Protein AF-A0A849WJR4-F1 (afdb_monomer)

Secondary structure (DSSP, 8-state):
-----------HHHHHHHHHHHHSTTS--HHHHHHHHHHHTT--HHHHHHHHT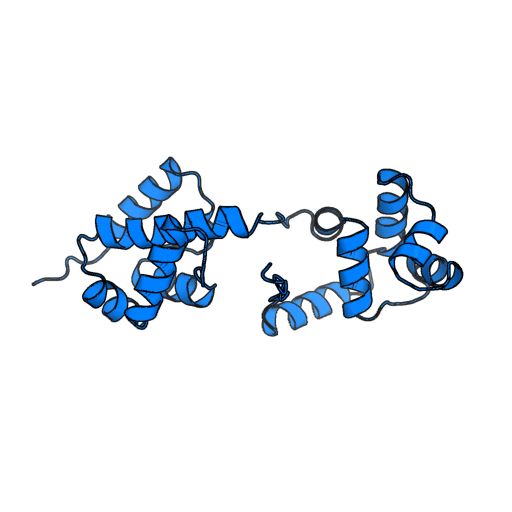S-HHHHHHHHTT-SPPPHHHHHHHHHHHT-HHHH-TT-----HHHHHHHHHHHHHHHHHHTT--HHHHHHHHT--HHHHHHHHHHHHHS-S----HHHHHHHHHHH---TTGGGS-HHHHHHHHHHHHTTS-----

Mean predicted aligned error: 15.18 Å

Nearest PDB structures (foldseek):
  3f52-assembly1_A  TM=8.757E-01  e=6.292E-02  Corynebacterium glutamicum
  2b5a-assembly1_A  TM=8.655E-01  e=5.984E-02  [Bacillus] caldolyticus
  3f51-assembly1_A  TM=8.891E-01  e=1.335E-01  Corynebacterium glutamicum
  1y7y-assembly1_B  TM=9.019E-01  e=2.561E-01  Aeromonas hydrophila
  3g5g-assembly5_J  TM=6.941E-01  e=7.689E-02  Enterobacter sp. RFL1396

Solvent-accessible surface area (backbone atoms only — not comparable to full-atom values): 11033 Å² total; per-residue (Å²): 136,85,81,80,77,84,74,84,81,66,58,70,75,55,48,58,51,53,52,52,61,65,61,57,84,78,80,79,64,57,12,58,53,50,52,52,37,28,59,76,68,74,44,52,59,55,58,53,11,63,78,68,76,52,53,45,68,58,43,52,31,37,42,67,63,74,44,88,67,57,68,71,58,44,53,50,50,35,62,76,54,67,39,59,46,78,78,31,78,86,50,75,85,69,62,59,68,66,52,36,28,53,36,15,45,47,56,46,46,54,37,55,76,67,72,46,54,66,61,62,48,18,60,70,47,75,46,58,49,68,59,54,50,40,15,41,47,11,32,74,70,76,52,82,58,52,70,52,72,67,59,34,50,33,43,22,76,66,53,70,48,50,70,72,49,65,71,48,56,73,68,57,33,52,55,50,49,53,59,35,58,75,68,51,78,80,79,82,126

Foldseek 3Di:
DDPPPPPPDDPPVNVVVVVVVPVPPPPDLQLCLLVVLCVVVVHDLVNVCVVLVHDSVVSVCSNRVVDDDDPVSVVSSCVVSVRPCVVPVPDDPPPVLVLQLLLLVLLVVLCVVVVHDLVVSCVLLVHDSVVNVQQNVCNVPVDGDTDDVSSQVSCCVRQVQHPVLSVDDPVSNVVVSVVSVVPDPPPDD

Structure (mmCIF, N/CA/C/O backbone):
data_AF-A0A849WJR4-F1
#
_entry.id   AF-A0A849WJR4-F1
#
loop_
_atom_site.group_PDB
_atom_site.id
_atom_site.type_symbol
_atom_site.label_atom_id
_atom_site.label_alt_id
_atom_site.label_comp_id
_atom_site.label_asym_id
_atom_site.label_entity_id
_atom_site.label_seq_id
_atom_site.pdbx_PDB_ins_code
_atom_site.Cartn_x
_atom_site.Cartn_y
_atom_site.Cartn_z
_atom_site.occupancy
_atom_site.B_iso_or_equiv
_atom_site.auth_seq_id
_atom_site.auth_comp_id
_atom_site.auth_asym_id
_atom_site.auth_atom_id
_atom_site.pdbx_PDB_model_num
ATOM 1 N N . MET A 1 1 ? 17.892 16.608 1.853 1.00 28.81 1 MET A N 1
ATOM 2 C CA . MET A 1 1 ? 17.356 15.784 0.745 1.00 28.81 1 MET A CA 1
ATOM 3 C C . MET A 1 1 ? 17.338 14.330 1.189 1.00 28.81 1 MET A C 1
ATOM 5 O O . MET A 1 1 ? 18.381 13.685 1.186 1.00 28.81 1 MET A O 1
ATOM 9 N N . ALA A 1 2 ? 16.192 13.843 1.664 1.00 27.17 2 ALA A N 1
ATOM 10 C CA . ALA A 1 2 ? 16.049 12.461 2.109 1.00 27.17 2 ALA A CA 1
ATOM 11 C C . ALA A 1 2 ? 15.992 11.530 0.885 1.00 27.17 2 ALA A C 1
ATOM 13 O O . ALA A 1 2 ? 15.116 11.661 0.034 1.00 27.17 2 ALA A O 1
ATOM 14 N N . LYS A 1 3 ? 16.960 10.612 0.777 1.00 27.22 3 LYS A N 1
ATOM 15 C CA . LYS A 1 3 ? 16.938 9.506 -0.187 1.00 27.22 3 LYS A CA 1
ATOM 16 C C . LYS A 1 3 ? 15.821 8.545 0.220 1.00 27.22 3 LYS A C 1
ATOM 18 O O . LYS A 1 3 ? 15.998 7.771 1.157 1.00 27.22 3 LYS A O 1
ATOM 23 N N . LEU A 1 4 ? 14.695 8.586 -0.485 1.00 26.12 4 LEU A N 1
ATOM 24 C CA . LEU A 1 4 ? 13.680 7.538 -0.422 1.00 26.12 4 LEU A CA 1
ATOM 25 C C . LEU A 1 4 ? 14.292 6.247 -0.982 1.00 26.12 4 LEU A C 1
ATOM 27 O O . LEU A 1 4 ? 14.495 6.107 -2.186 1.00 26.12 4 LEU A O 1
ATOM 31 N N . LYS A 1 5 ? 14.653 5.323 -0.086 1.00 27.77 5 LYS A N 1
ATOM 32 C CA . LYS A 1 5 ? 14.888 3.922 -0.434 1.00 27.77 5 LYS A CA 1
ATOM 33 C C . LYS A 1 5 ? 13.524 3.312 -0.733 1.00 27.77 5 LYS A C 1
ATOM 35 O O . LYS A 1 5 ? 12.747 3.056 0.179 1.00 27.77 5 LYS A O 1
ATOM 40 N N . THR A 1 6 ? 13.226 3.115 -2.007 1.00 31.25 6 THR A N 1
ATOM 41 C CA . THR A 1 6 ? 12.057 2.354 -2.446 1.00 31.25 6 THR A CA 1
ATOM 42 C C . THR A 1 6 ? 12.318 0.878 -2.149 1.00 31.25 6 THR A C 1
ATOM 44 O O . THR A 1 6 ? 12.900 0.156 -2.957 1.00 31.25 6 THR A O 1
ATOM 47 N N . GLU A 1 7 ? 11.973 0.435 -0.942 1.00 31.25 7 GLU A N 1
ATOM 48 C CA . GLU A 1 7 ? 11.984 -0.981 -0.588 1.00 31.25 7 GLU A CA 1
ATOM 49 C C . GLU A 1 7 ? 10.756 -1.644 -1.221 1.00 31.25 7 GLU A C 1
ATOM 51 O O . GLU A 1 7 ? 9.615 -1.439 -0.814 1.00 31.25 7 GLU A O 1
ATOM 56 N N . PHE A 1 8 ? 11.008 -2.405 -2.288 1.00 35.47 8 PHE A N 1
ATOM 57 C CA . PHE A 1 8 ? 10.049 -3.301 -2.924 1.00 35.47 8 PHE A CA 1
ATOM 58 C C . PHE A 1 8 ? 9.604 -4.371 -1.914 1.00 35.47 8 PHE A C 1
ATOM 60 O O . PHE A 1 8 ? 10.241 -5.415 -1.785 1.00 35.47 8 PHE A O 1
ATOM 67 N N . PHE A 1 9 ? 8.503 -4.135 -1.203 1.00 34.09 9 PHE A N 1
ATOM 68 C CA . PHE A 1 9 ? 7.870 -5.156 -0.370 1.00 34.09 9 PHE A CA 1
ATOM 69 C C . PHE A 1 9 ? 6.942 -6.028 -1.220 1.00 34.09 9 PHE A C 1
ATOM 71 O O . PHE A 1 9 ? 5.752 -5.760 -1.372 1.00 34.09 9 PHE A O 1
ATOM 78 N N . ILE A 1 10 ? 7.494 -7.114 -1.757 1.00 35.69 10 ILE A N 1
ATOM 79 C CA . ILE A 1 10 ? 6.707 -8.308 -2.064 1.00 35.69 10 ILE A CA 1
ATOM 80 C C . ILE A 1 10 ? 6.830 -9.195 -0.823 1.00 35.69 10 ILE A C 1
ATOM 82 O O . ILE A 1 10 ? 7.934 -9.606 -0.480 1.00 35.69 10 ILE A O 1
ATOM 86 N N . SER A 1 11 ? 5.727 -9.474 -0.121 1.00 35.09 11 SER A N 1
ATOM 87 C CA . SER A 1 11 ? 5.736 -10.447 0.983 1.00 35.09 11 SER A CA 1
ATOM 88 C C . SER A 1 11 ? 6.345 -11.765 0.487 1.00 35.09 11 SER A C 1
ATOM 90 O O . SER A 1 11 ? 5.912 -12.244 -0.564 1.00 35.09 11 SER A O 1
ATOM 92 N N . GLU A 1 12 ? 7.284 -12.372 1.218 1.00 34.44 12 GLU A N 1
ATOM 93 C CA . GLU A 1 12 ? 8.007 -13.585 0.784 1.00 34.44 12 GLU A CA 1
ATOM 94 C C . GLU A 1 12 ? 7.062 -14.720 0.334 1.00 34.44 12 GLU A C 1
ATOM 96 O O . GLU A 1 12 ? 7.309 -15.369 -0.680 1.00 34.44 12 GLU A O 1
ATOM 101 N N . LYS A 1 13 ? 5.885 -14.855 0.968 1.00 32.62 13 LYS A N 1
ATOM 102 C CA . LYS A 1 13 ? 4.827 -15.805 0.559 1.00 32.62 13 LYS A CA 1
ATOM 103 C C . LYS A 1 13 ? 4.189 -15.519 -0.813 1.00 32.62 13 LYS A C 1
ATOM 105 O O . LYS A 1 13 ? 3.748 -16.448 -1.485 1.00 32.62 13 LYS A O 1
ATOM 110 N N . LYS A 1 14 ? 4.112 -14.254 -1.250 1.00 39.50 14 LYS A N 1
ATOM 111 C CA . LYS A 1 14 ? 3.649 -13.887 -2.606 1.00 39.50 14 LYS A CA 1
ATOM 112 C C . LYS A 1 14 ? 4.753 -14.068 -3.645 1.00 39.50 14 LYS A C 1
ATOM 114 O O . LYS A 1 14 ? 4.413 -14.459 -4.757 1.00 39.50 14 LYS A O 1
ATOM 119 N N . VAL A 1 15 ? 6.028 -13.853 -3.288 1.00 41.59 15 VAL A N 1
ATOM 120 C CA . VAL A 1 15 ? 7.173 -14.119 -4.183 1.00 41.59 15 VAL A CA 1
ATOM 121 C C . VAL A 1 15 ? 7.191 -15.593 -4.582 1.00 41.59 15 VAL A C 1
ATOM 123 O O . VAL A 1 15 ? 7.174 -15.885 -5.774 1.00 41.59 15 VAL A O 1
ATOM 126 N N . GLU A 1 16 ? 7.086 -16.507 -3.612 1.00 35.66 16 GLU A N 1
ATOM 127 C CA . GLU A 1 16 ? 7.040 -17.957 -3.862 1.00 35.66 16 GLU A CA 1
ATOM 128 C C . GLU A 1 16 ? 5.886 -18.370 -4.787 1.00 35.66 16 GLU A C 1
ATOM 130 O O . GLU A 1 16 ? 6.046 -19.237 -5.649 1.00 35.66 16 GLU A O 1
ATOM 135 N N . ASN A 1 17 ? 4.716 -17.740 -4.642 1.00 40.97 17 ASN A N 1
ATOM 136 C CA . ASN A 1 17 ? 3.566 -18.058 -5.482 1.00 40.97 17 ASN A CA 1
ATOM 137 C C . ASN A 1 17 ? 3.708 -17.456 -6.893 1.00 40.97 17 ASN A C 1
ATOM 139 O O . ASN A 1 17 ? 3.364 -18.107 -7.874 1.00 40.97 17 ASN A O 1
ATOM 143 N N . SER A 1 18 ? 4.281 -16.253 -7.024 1.00 41.62 18 SER A N 1
ATOM 144 C CA . SER A 1 18 ? 4.592 -15.643 -8.326 1.00 41.62 18 SER A CA 1
ATOM 145 C C . SER A 1 18 ? 5.727 -16.350 -9.078 1.00 41.62 18 SER A C 1
ATOM 147 O O . SER A 1 18 ? 5.652 -16.485 -10.299 1.00 41.62 18 SER A O 1
ATOM 149 N N . GLU A 1 19 ? 6.731 -16.879 -8.370 1.00 42.62 19 GLU A N 1
ATOM 150 C CA . GLU A 1 19 ? 7.766 -17.737 -8.953 1.00 42.62 19 GLU A CA 1
ATOM 151 C C . GLU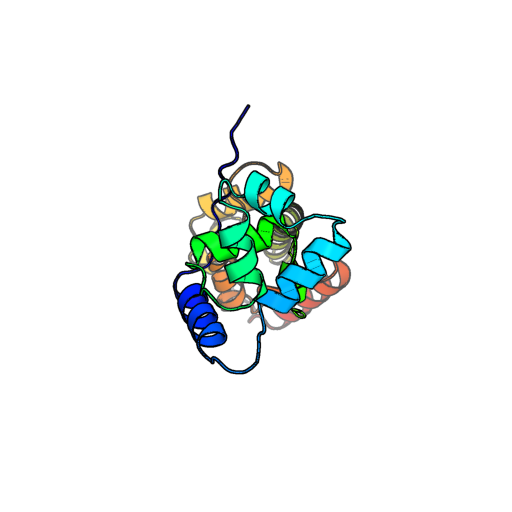 A 1 19 ? 7.170 -19.064 -9.439 1.00 42.62 19 GLU A C 1
ATOM 153 O O . GLU A 1 19 ? 7.486 -19.494 -10.547 1.00 42.62 19 GLU A O 1
ATOM 158 N N . LYS A 1 20 ? 6.240 -19.673 -8.687 1.00 45.62 20 LYS A N 1
ATOM 159 C CA . LYS A 1 20 ? 5.503 -20.873 -9.129 1.00 45.62 20 LYS A CA 1
ATOM 160 C C . LYS A 1 20 ? 4.599 -20.614 -10.338 1.00 45.62 20 LYS A C 1
ATOM 162 O O . LYS A 1 20 ? 4.555 -21.447 -11.240 1.00 45.62 20 LYS A O 1
ATOM 167 N N . ILE A 1 21 ? 3.926 -19.461 -10.399 1.00 44.47 21 ILE A N 1
ATOM 168 C CA . ILE A 1 21 ? 3.095 -19.057 -11.549 1.00 44.47 21 ILE A CA 1
ATOM 169 C C . ILE A 1 21 ? 3.945 -18.927 -12.825 1.00 44.47 21 ILE A C 1
ATOM 171 O O . ILE A 1 21 ? 3.512 -19.356 -13.891 1.00 44.47 21 ILE A O 1
ATOM 175 N N . LEU A 1 22 ? 5.171 -18.404 -12.720 1.00 47.62 22 LEU A N 1
ATOM 176 C CA . LEU A 1 22 ? 6.097 -18.266 -13.852 1.00 47.62 22 LEU A CA 1
ATOM 177 C C . LEU A 1 22 ? 6.883 -19.553 -14.173 1.00 47.62 22 LEU A C 1
ATOM 179 O O . LEU A 1 22 ? 7.412 -19.686 -15.276 1.00 47.62 22 LEU A O 1
ATOM 183 N N . GLN A 1 23 ? 6.958 -20.513 -13.245 1.00 46.25 23 GLN A N 1
ATOM 184 C CA . GLN A 1 23 ? 7.568 -21.831 -13.466 1.00 46.25 23 GLN A CA 1
ATOM 185 C C . GLN A 1 23 ? 6.660 -22.819 -14.214 1.00 46.25 23 GLN A C 1
ATOM 187 O O . GLN A 1 23 ? 7.156 -23.845 -14.688 1.00 46.25 23 GLN A O 1
ATOM 192 N N . ASN A 1 24 ? 5.371 -22.508 -14.405 1.00 44.06 24 ASN A N 1
ATOM 193 C CA . ASN A 1 24 ? 4.545 -23.188 -15.402 1.00 44.06 24 ASN A CA 1
ATOM 194 C C . ASN A 1 24 ? 4.994 -22.736 -16.801 1.00 44.06 24 ASN A C 1
ATOM 196 O O . ASN A 1 24 ? 4.468 -21.797 -17.391 1.00 44.06 24 ASN A O 1
ATOM 200 N N . LYS A 1 25 ? 6.032 -23.417 -17.292 1.00 45.53 25 LYS A N 1
ATOM 201 C CA . LYS A 1 25 ? 6.856 -23.163 -18.487 1.00 45.53 25 LYS A CA 1
ATOM 202 C C . LYS A 1 25 ? 6.137 -22.958 -19.835 1.00 45.53 25 LYS A C 1
ATOM 204 O O . LYS A 1 25 ? 6.837 -22.854 -20.837 1.00 45.53 25 LYS A O 1
ATOM 209 N N . ASN A 1 26 ? 4.808 -22.892 -19.905 1.00 43.34 26 ASN A N 1
ATOM 210 C CA . ASN A 1 26 ? 4.107 -23.088 -21.175 1.00 43.34 26 ASN A CA 1
ATOM 211 C C . ASN A 1 26 ? 3.403 -21.886 -21.817 1.00 43.34 26 ASN A C 1
ATOM 213 O O . ASN A 1 26 ? 3.150 -22.009 -23.005 1.00 43.34 26 ASN A O 1
ATOM 217 N N . ASP A 1 27 ? 3.162 -20.735 -21.171 1.00 46.97 27 ASP A N 1
ATOM 218 C CA . ASP A 1 27 ? 2.315 -19.711 -21.838 1.00 46.97 27 ASP A CA 1
ATOM 219 C C . ASP A 1 27 ? 2.779 -18.246 -21.795 1.00 46.97 27 ASP A C 1
ATOM 221 O O . ASP A 1 27 ? 2.181 -17.400 -22.461 1.00 46.97 27 ASP A O 1
ATOM 225 N N . VAL A 1 28 ? 3.872 -17.901 -21.103 1.00 57.69 28 VAL A N 1
ATOM 226 C CA . VAL A 1 28 ? 4.365 -16.509 -21.093 1.00 57.69 28 VAL A CA 1
ATOM 227 C C . VAL A 1 28 ? 5.685 -16.397 -21.850 1.00 57.69 28 VAL A C 1
ATOM 229 O O . VAL A 1 28 ? 6.766 -16.580 -21.298 1.00 57.69 28 VAL A O 1
ATOM 232 N N . HIS A 1 29 ? 5.597 -16.042 -23.132 1.00 72.69 29 HIS A N 1
ATOM 233 C CA . HIS A 1 29 ? 6.749 -15.630 -23.939 1.00 72.69 29 HIS A CA 1
ATOM 234 C C . HIS A 1 29 ? 7.249 -14.246 -23.496 1.00 72.69 29 HIS A C 1
ATOM 236 O O . HIS A 1 29 ? 6.936 -13.224 -24.120 1.00 72.69 29 HIS A O 1
ATOM 242 N N . LEU A 1 30 ? 8.003 -14.201 -22.396 1.00 78.31 30 LEU A N 1
ATOM 243 C CA . LEU A 1 30 ? 8.556 -12.970 -21.823 1.00 78.31 30 LEU A CA 1
ATOM 244 C C . LEU A 1 30 ? 9.371 -12.179 -22.851 1.00 78.31 30 LEU A C 1
ATOM 246 O O . LEU A 1 30 ? 9.256 -10.956 -22.921 1.00 78.31 30 LEU A O 1
ATOM 250 N N . GLY A 1 31 ? 10.107 -12.869 -23.718 1.00 85.75 31 GLY A N 1
ATOM 251 C CA . GLY A 1 31 ? 10.854 -12.270 -24.811 1.00 85.75 31 GLY A CA 1
ATOM 252 C C . GLY A 1 31 ? 9.974 -11.488 -25.791 1.00 85.75 31 GLY A C 1
ATOM 253 O O . GLY A 1 31 ? 10.316 -10.365 -26.176 1.00 85.75 31 GLY A O 1
ATOM 254 N N . LYS A 1 32 ? 8.777 -12.004 -26.115 1.00 85.94 32 LYS A N 1
ATOM 255 C CA . LYS A 1 32 ? 7.783 -11.283 -26.934 1.00 85.94 32 LYS A CA 1
ATOM 256 C C . LYS A 1 32 ? 7.243 -10.048 -26.211 1.00 85.94 32 LYS A C 1
ATOM 258 O O . LYS A 1 32 ? 7.070 -9.006 -26.847 1.00 85.94 32 LYS A O 1
ATOM 263 N N . VAL A 1 33 ? 7.008 -10.139 -24.900 1.00 86.44 33 VAL A N 1
ATOM 264 C CA . VAL A 1 33 ? 6.571 -8.996 -24.078 1.00 86.44 33 VAL A CA 1
ATOM 265 C C . VAL A 1 33 ? 7.640 -7.903 -24.076 1.00 86.44 33 VAL A C 1
ATOM 267 O O . VAL A 1 33 ? 7.332 -6.745 -24.361 1.00 86.44 33 VAL A O 1
ATOM 270 N N . PHE A 1 34 ? 8.907 -8.264 -23.859 1.00 89.94 34 PHE A N 1
ATOM 271 C CA . PHE A 1 34 ? 10.025 -7.318 -23.889 1.00 89.94 34 PHE A CA 1
ATOM 272 C C . PHE A 1 34 ? 10.179 -6.663 -25.264 1.00 89.94 34 PHE A C 1
ATOM 274 O O . PHE A 1 34 ? 10.309 -5.443 -25.350 1.00 89.94 34 PHE A O 1
ATOM 281 N N . ALA A 1 35 ? 10.096 -7.442 -26.348 1.00 89.50 35 ALA A N 1
ATOM 282 C CA . ALA A 1 35 ? 10.171 -6.912 -27.708 1.00 89.50 35 ALA A CA 1
ATOM 283 C C . ALA A 1 35 ? 9.042 -5.915 -28.009 1.00 89.50 35 ALA A C 1
ATOM 285 O O . ALA A 1 35 ? 9.283 -4.862 -28.603 1.00 89.50 35 ALA A O 1
ATOM 286 N N . LYS A 1 36 ? 7.808 -6.224 -27.587 1.00 88.50 36 LYS A N 1
ATOM 287 C CA . LYS A 1 36 ? 6.660 -5.322 -27.742 1.00 88.50 36 LYS A CA 1
ATOM 288 C C . LYS A 1 36 ? 6.869 -4.030 -26.952 1.00 88.50 36 LYS A C 1
ATOM 290 O O . LYS A 1 36 ? 6.617 -2.951 -27.479 1.00 88.50 36 LYS A O 1
ATOM 295 N N . ALA A 1 37 ? 7.363 -4.133 -25.724 1.00 89.44 37 ALA A N 1
ATOM 296 C CA . ALA A 1 37 ? 7.603 -2.985 -24.862 1.00 89.44 37 ALA A CA 1
ATOM 297 C C . ALA A 1 37 ? 8.698 -2.053 -25.384 1.00 89.44 37 ALA A C 1
ATOM 299 O O . ALA A 1 37 ? 8.517 -0.837 -25.376 1.00 89.44 37 ALA A O 1
ATOM 300 N N . LEU A 1 38 ? 9.788 -2.619 -25.906 1.00 90.12 38 LEU A N 1
ATOM 301 C CA . LEU A 1 38 ? 10.839 -1.860 -26.580 1.00 90.12 38 LEU A CA 1
ATOM 302 C C . LEU A 1 38 ? 10.284 -1.068 -27.763 1.00 90.12 38 LEU A C 1
ATOM 304 O O . LEU A 1 38 ? 10.528 0.129 -27.852 1.00 90.12 38 LEU A O 1
ATOM 308 N N . LYS A 1 39 ? 9.456 -1.696 -28.608 1.00 91.19 39 LYS A N 1
ATOM 309 C CA . LYS A 1 39 ? 8.792 -1.002 -29.723 1.00 91.19 39 LYS A CA 1
ATOM 310 C C . LYS A 1 39 ? 7.884 0.134 -29.251 1.00 91.19 39 LYS A C 1
ATOM 312 O O . LYS A 1 39 ? 7.919 1.206 -29.836 1.00 91.19 39 LYS A O 1
ATOM 317 N N . ARG A 1 40 ? 7.091 -0.070 -28.190 1.00 89.75 40 ARG A N 1
ATOM 318 C CA . ARG A 1 40 ? 6.228 0.993 -27.639 1.00 89.75 40 ARG A CA 1
ATOM 319 C C . ARG A 1 40 ? 7.019 2.180 -27.094 1.00 89.75 40 ARG A C 1
ATOM 321 O O . ARG A 1 40 ? 6.540 3.303 -27.178 1.00 89.75 40 ARG A O 1
ATOM 328 N N . LYS A 1 41 ? 8.188 1.923 -26.504 1.00 87.75 41 LYS A N 1
ATOM 329 C CA . LYS A 1 41 ? 9.086 2.956 -25.970 1.00 87.75 41 LYS A CA 1
ATOM 330 C C . LYS A 1 41 ? 10.009 3.570 -27.021 1.00 87.75 41 LYS A C 1
ATOM 332 O O . LYS A 1 41 ? 10.787 4.448 -26.669 1.00 87.75 41 LYS A O 1
ATOM 337 N N . ASP A 1 42 ? 9.944 3.102 -28.266 1.00 91.81 42 ASP A N 1
ATOM 338 C CA . ASP A 1 42 ? 10.907 3.424 -29.322 1.00 91.81 42 ASP A CA 1
ATOM 339 C C . ASP A 1 42 ? 12.367 3.193 -28.881 1.00 91.81 42 ASP A C 1
ATOM 341 O O . ASP A 1 42 ? 13.275 3.991 -29.105 1.00 91.81 42 ASP A O 1
ATOM 345 N N . TRP A 1 43 ? 12.590 2.090 -28.160 1.00 93.44 43 TRP A N 1
ATOM 346 C CA . TRP A 1 43 ? 13.901 1.688 -27.666 1.00 93.44 43 TRP A CA 1
ATOM 347 C C . TRP A 1 43 ? 14.481 0.551 -28.499 1.00 93.44 43 TRP A C 1
ATOM 349 O O . TRP A 1 43 ? 13.844 -0.464 -28.784 1.00 93.44 43 TRP A O 1
ATOM 359 N N . THR A 1 44 ? 15.763 0.679 -28.804 1.00 94.00 44 THR A N 1
ATOM 360 C CA . THR A 1 44 ? 16.602 -0.391 -29.335 1.00 94.00 44 THR A CA 1
ATOM 361 C C . THR A 1 44 ? 17.052 -1.336 -28.218 1.00 94.00 44 THR A C 1
ATOM 363 O O . THR A 1 44 ? 17.103 -0.980 -27.038 1.00 94.00 44 THR A O 1
ATOM 366 N N . 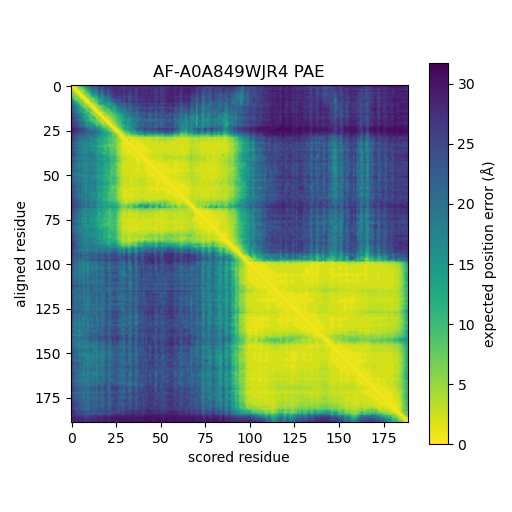GLN A 1 45 ? 17.476 -2.547 -28.591 1.00 93.56 45 GLN A N 1
ATOM 367 C CA . GLN A 1 45 ? 18.093 -3.486 -27.643 1.00 93.56 45 GLN A CA 1
ATOM 368 C C . GLN A 1 45 ? 19.344 -2.893 -26.980 1.00 93.56 45 GLN A C 1
ATOM 370 O O . GLN A 1 45 ? 19.608 -3.169 -25.814 1.00 93.56 45 GLN A O 1
ATOM 375 N N . LYS A 1 46 ? 20.087 -2.049 -27.712 1.00 93.81 46 LYS A N 1
ATOM 376 C CA . LYS A 1 46 ? 21.264 -1.343 -27.201 1.00 93.81 46 LYS A CA 1
ATOM 377 C C . LYS A 1 46 ? 20.888 -0.369 -26.084 1.00 93.81 46 LYS A C 1
ATOM 379 O O . LYS A 1 46 ? 21.511 -0.406 -25.037 1.00 93.81 46 LYS A O 1
ATOM 384 N N . GLN A 1 47 ? 19.829 0.419 -26.257 1.00 93.81 47 GLN A N 1
ATOM 385 C CA . GLN A 1 47 ? 19.379 1.360 -25.223 1.00 93.81 47 GLN A CA 1
ATOM 386 C C . GLN A 1 47 ? 18.926 0.652 -23.942 1.00 93.81 47 GLN A C 1
ATOM 388 O O . GLN A 1 47 ? 19.225 1.122 -22.847 1.00 93.81 47 GLN A O 1
ATOM 393 N N . LEU A 1 48 ? 18.263 -0.506 -24.050 1.00 92.75 48 LEU A N 1
ATOM 394 C CA . LEU A 1 48 ? 17.962 -1.313 -22.866 1.00 92.75 48 LEU A CA 1
ATOM 395 C C . LEU A 1 48 ? 19.230 -1.885 -22.229 1.00 92.75 48 LEU A C 1
ATOM 397 O O . LEU A 1 48 ? 19.336 -1.904 -21.007 1.00 92.75 48 LEU A O 1
ATOM 401 N N . ALA A 1 49 ? 20.184 -2.341 -23.040 1.00 93.25 49 ALA A N 1
ATOM 402 C CA . ALA A 1 49 ? 21.457 -2.859 -22.554 1.00 93.25 49 ALA A CA 1
ATOM 403 C C . ALA A 1 49 ? 22.227 -1.786 -21.768 1.00 93.25 49 ALA A C 1
ATOM 405 O O . ALA A 1 49 ? 22.638 -2.043 -20.636 1.00 93.25 49 ALA A O 1
ATOM 406 N N . ASP A 1 50 ? 22.301 -0.571 -22.315 1.00 93.00 50 ASP A N 1
ATOM 407 C CA . ASP A 1 50 ? 22.914 0.596 -21.681 1.00 93.00 50 ASP A CA 1
ATOM 408 C C . ASP A 1 50 ? 22.189 0.951 -20.367 1.00 93.00 50 ASP A C 1
ATOM 410 O O . ASP A 1 50 ? 22.825 1.121 -19.327 1.00 93.00 50 ASP A O 1
ATOM 414 N N . ALA A 1 51 ? 20.849 0.966 -20.366 1.00 88.12 51 ALA A N 1
ATOM 415 C CA . ALA A 1 51 ? 20.038 1.249 -19.176 1.00 88.12 51 ALA A CA 1
ATOM 416 C C . ALA A 1 51 ? 20.153 0.185 -18.067 1.00 88.12 51 ALA A C 1
ATOM 418 O O . ALA A 1 51 ? 19.863 0.472 -16.901 1.00 88.12 51 ALA A O 1
ATOM 419 N N . MET A 1 52 ? 20.536 -1.038 -18.434 1.00 88.12 52 MET A N 1
ATOM 420 C CA . MET A 1 52 ? 20.683 -2.189 -17.542 1.00 88.12 52 MET A CA 1
ATOM 421 C C . MET A 1 52 ? 22.146 -2.466 -17.165 1.00 88.12 52 MET A C 1
ATOM 423 O O . MET A 1 52 ? 22.392 -3.313 -16.306 1.00 88.12 52 MET A O 1
ATOM 427 N N . GLY A 1 53 ? 23.111 -1.785 -17.794 1.00 89.81 53 GLY A N 1
ATOM 428 C CA . GLY A 1 53 ? 24.543 -2.033 -17.608 1.00 89.81 53 GLY A CA 1
ATOM 429 C C . GLY A 1 53 ? 24.997 -3.417 -18.092 1.00 89.81 53 GLY A C 1
ATOM 430 O O . GLY A 1 53 ? 25.870 -4.024 -17.475 1.00 89.81 53 GLY A O 1
ATOM 431 N N . VAL A 1 54 ? 24.388 -3.948 -19.157 1.00 91.12 54 VAL A N 1
ATOM 432 C CA . VAL A 1 54 ? 24.703 -5.273 -19.729 1.00 91.12 54 VAL A CA 1
ATOM 433 C C . VAL A 1 54 ? 25.067 -5.172 -21.211 1.00 91.12 54 VAL A C 1
ATOM 435 O O . VAL A 1 54 ? 24.947 -4.116 -21.821 1.00 91.12 54 VAL A O 1
ATOM 438 N N . SER A 1 55 ? 25.497 -6.278 -21.827 1.00 93.06 55 SER A N 1
ATOM 439 C CA . SER A 1 55 ? 25.770 -6.300 -23.268 1.00 93.06 55 SER A CA 1
ATOM 440 C C . SER A 1 55 ? 24.481 -6.394 -24.106 1.00 93.06 55 SER A C 1
ATOM 442 O O . SER A 1 55 ? 23.533 -7.076 -23.701 1.00 93.06 55 SER A O 1
ATOM 444 N N . PRO A 1 56 ? 24.445 -5.820 -25.326 1.00 92.69 56 PRO A N 1
ATOM 445 C CA . PRO A 1 56 ? 23.321 -5.997 -26.253 1.00 92.69 56 PRO A CA 1
ATOM 446 C C . PRO A 1 56 ? 23.034 -7.468 -26.591 1.00 92.69 56 PRO A C 1
ATOM 448 O O . PRO A 1 56 ? 21.880 -7.852 -26.766 1.00 92.69 56 PRO A O 1
ATOM 451 N N . ALA A 1 57 ? 24.070 -8.314 -26.621 1.00 93.19 57 ALA A N 1
ATOM 452 C CA . ALA A 1 57 ? 23.920 -9.757 -26.806 1.00 93.19 57 ALA A CA 1
ATOM 453 C C . ALA A 1 57 ? 23.094 -10.396 -25.679 1.00 93.19 57 ALA A C 1
ATOM 455 O O . ALA A 1 57 ? 22.210 -11.204 -25.949 1.00 93.19 57 ALA A O 1
ATOM 456 N N . THR A 1 58 ? 23.312 -9.966 -24.432 1.00 91.12 58 THR A N 1
ATOM 457 C CA . THR A 1 58 ? 22.532 -10.430 -23.277 1.00 91.12 58 THR A CA 1
ATOM 458 C C . THR A 1 58 ? 21.052 -10.065 -23.431 1.00 91.12 58 THR A C 1
ATOM 460 O O . THR A 1 58 ? 20.183 -10.903 -23.210 1.00 91.12 58 THR A O 1
ATOM 463 N N . VAL A 1 59 ? 20.752 -8.843 -23.881 1.00 91.19 59 VAL A N 1
ATOM 464 C CA . VAL A 1 59 ? 19.369 -8.417 -24.163 1.00 91.19 59 VAL A CA 1
ATOM 465 C C . VAL A 1 59 ? 18.742 -9.245 -25.289 1.00 91.19 59 VAL A C 1
ATOM 467 O O . VAL A 1 59 ? 17.579 -9.638 -25.196 1.00 91.19 59 VAL A O 1
ATOM 470 N N . SER A 1 60 ? 19.508 -9.560 -26.335 1.00 91.62 60 SER A N 1
ATOM 471 C CA . SER A 1 60 ? 19.051 -10.428 -27.426 1.00 91.62 60 SER A CA 1
ATOM 472 C C . SER A 1 60 ? 18.704 -11.838 -26.937 1.00 91.62 60 SER A C 1
ATOM 474 O O . SER A 1 60 ? 17.703 -12.410 -27.369 1.00 91.62 60 SER A O 1
ATOM 476 N N . GLU A 1 61 ? 19.479 -12.407 -26.011 1.00 90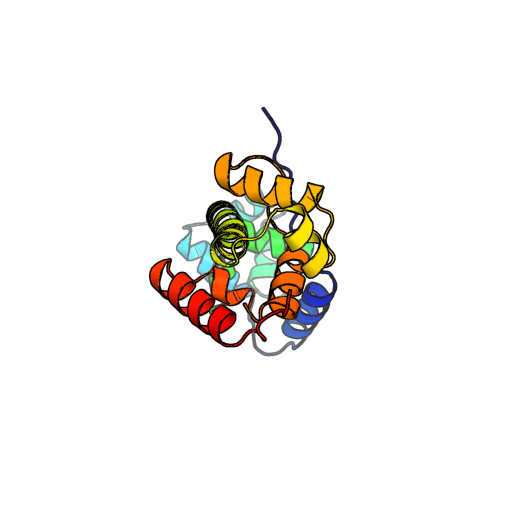.38 61 GLU A N 1
ATOM 477 C CA . GLU A 1 61 ? 19.152 -13.695 -25.386 1.00 90.38 61 GLU A CA 1
ATOM 478 C C . GLU A 1 61 ? 17.830 -13.650 -24.611 1.00 90.38 61 GLU A C 1
ATOM 480 O O . GLU A 1 61 ? 17.050 -14.597 -24.707 1.00 90.38 61 GLU A O 1
ATOM 485 N N . TRP A 1 62 ? 17.549 -12.550 -23.903 1.00 89.50 62 TRP A N 1
ATOM 486 C CA . TRP A 1 62 ? 16.288 -12.356 -23.178 1.00 89.50 62 TRP A CA 1
ATOM 487 C C . TRP A 1 62 ? 15.089 -12.252 -24.120 1.00 89.50 62 TRP A C 1
ATOM 489 O O . TRP A 1 62 ? 14.065 -12.887 -23.897 1.00 89.50 62 TRP A O 1
ATOM 499 N N . ILE A 1 63 ? 15.215 -11.468 -25.194 1.00 88.06 63 ILE A N 1
ATOM 500 C CA . ILE A 1 63 ? 14.134 -11.248 -26.168 1.00 88.06 63 ILE A CA 1
ATOM 501 C C . ILE A 1 63 ? 13.785 -12.524 -26.939 1.00 88.06 63 ILE A C 1
ATOM 503 O O . ILE A 1 63 ? 12.638 -12.718 -27.328 1.00 88.06 63 ILE A O 1
ATOM 507 N N . ASN A 1 64 ? 14.768 -13.390 -27.167 1.00 87.06 64 ASN A N 1
ATOM 508 C CA . ASN A 1 64 ? 14.565 -14.656 -27.865 1.00 87.06 64 ASN A CA 1
ATOM 509 C C . ASN A 1 64 ? 14.227 -15.817 -26.915 1.00 87.06 64 ASN A C 1
ATOM 511 O O . ASN A 1 64 ? 14.311 -16.967 -27.340 1.00 87.06 64 ASN A O 1
ATOM 515 N N . ASP A 1 65 ? 13.921 -15.540 -25.641 1.00 83.81 65 ASP A N 1
ATOM 516 C CA . ASP A 1 65 ? 13.641 -16.546 -24.605 1.00 83.81 65 ASP A CA 1
ATOM 517 C C . ASP A 1 65 ? 14.759 -17.608 -24.452 1.00 83.81 65 ASP A C 1
ATOM 519 O O . ASP A 1 65 ? 14.545 -18.693 -23.915 1.00 83.81 65 ASP A O 1
ATOM 523 N N . ARG A 1 66 ? 15.990 -17.307 -24.899 1.00 80.88 66 ARG A N 1
ATOM 524 C CA . ARG A 1 66 ? 17.139 -18.234 -24.839 1.00 80.88 66 ARG A CA 1
ATOM 525 C C . ARG A 1 66 ? 17.781 -18.287 -23.457 1.00 80.88 66 ARG A C 1
ATOM 527 O O . ARG A 1 66 ? 18.530 -19.215 -23.162 1.00 80.88 66 ARG A O 1
ATOM 534 N N . LYS A 1 67 ? 17.510 -17.289 -22.615 1.00 79.12 67 LYS A N 1
ATOM 535 C CA . LYS A 1 67 ? 18.064 -17.176 -21.266 1.00 79.12 67 LYS A CA 1
ATOM 536 C C . LYS A 1 67 ? 16.999 -16.720 -20.286 1.00 79.12 67 LYS A C 1
ATOM 538 O O . LYS A 1 67 ? 16.392 -15.670 -20.467 1.00 79.12 67 LYS A O 1
ATOM 543 N N . ILE A 1 68 ? 16.834 -17.502 -19.223 1.00 65.94 68 ILE A N 1
ATOM 544 C CA . ILE A 1 68 ? 15.954 -17.161 -18.108 1.00 65.94 68 ILE A CA 1
ATOM 545 C C . ILE A 1 68 ? 16.697 -16.198 -17.184 1.00 65.94 68 ILE A C 1
ATOM 547 O O . ILE A 1 68 ? 17.808 -16.468 -16.716 1.00 65.94 68 ILE A O 1
ATOM 551 N N . ASN A 1 69 ? 16.078 -15.053 -16.935 1.00 70.25 69 ASN A N 1
ATOM 552 C CA . ASN A 1 69 ? 16.638 -14.005 -16.096 1.00 70.25 69 ASN A CA 1
ATOM 553 C C . ASN A 1 69 ? 16.513 -14.416 -14.632 1.00 70.25 69 ASN A C 1
ATOM 555 O O . ASN A 1 69 ? 15.482 -14.945 -14.220 1.00 70.25 69 ASN A O 1
ATOM 559 N N . LYS A 1 70 ? 17.514 -14.093 -13.808 1.00 77.88 70 LYS A N 1
ATOM 560 C CA . LYS A 1 70 ? 17.307 -14.113 -12.355 1.00 77.88 70 LYS A CA 1
ATOM 561 C C . LYS A 1 70 ? 16.183 -13.136 -12.004 1.00 77.88 70 LYS A C 1
ATOM 563 O O . LYS A 1 70 ? 16.102 -12.066 -12.611 1.00 77.88 70 LYS A O 1
ATOM 568 N N . TRP A 1 71 ? 15.389 -13.459 -10.987 1.00 73.44 71 TRP A N 1
ATOM 569 C CA . TRP A 1 71 ? 14.243 -12.651 -10.555 1.00 73.44 71 TRP A CA 1
ATOM 570 C C . TRP A 1 71 ? 14.577 -11.159 -10.381 1.00 73.44 71 TRP A C 1
ATOM 572 O O . TRP A 1 71 ? 13.885 -10.293 -10.903 1.00 73.44 71 TRP A O 1
ATOM 582 N N . LYS A 1 72 ? 15.722 -10.840 -9.764 1.00 74.50 72 LYS A N 1
ATOM 583 C CA . LYS A 1 72 ? 16.193 -9.452 -9.608 1.00 74.50 72 LYS A CA 1
ATOM 584 C C . LYS A 1 72 ? 16.387 -8.720 -10.944 1.00 74.50 72 LYS A C 1
ATOM 586 O O . LYS A 1 72 ? 16.006 -7.564 -11.079 1.00 74.50 72 LYS A O 1
ATOM 591 N N . THR A 1 73 ? 16.982 -9.384 -11.934 1.00 81.38 73 THR A N 1
ATOM 592 C CA . THR A 1 73 ? 17.162 -8.825 -13.282 1.00 81.38 73 THR A CA 1
ATOM 593 C C . THR A 1 73 ? 15.819 -8.672 -13.983 1.00 81.38 73 THR A C 1
ATOM 595 O O . THR A 1 73 ? 15.589 -7.669 -14.647 1.00 81.38 73 THR A O 1
ATOM 598 N N . PHE A 1 74 ? 14.920 -9.639 -13.803 1.00 82.06 74 PHE A N 1
ATOM 599 C CA . PHE A 1 74 ? 13.569 -9.586 -14.341 1.00 82.06 74 PHE A CA 1
ATOM 600 C C . PHE A 1 74 ? 12.778 -8.381 -13.812 1.00 82.06 74 PHE A C 1
ATOM 602 O O . PHE A 1 74 ? 12.247 -7.619 -14.614 1.00 82.06 74 PHE A O 1
ATOM 609 N N . LEU A 1 75 ? 12.785 -8.141 -12.497 1.00 79.00 75 LEU A N 1
ATOM 610 C CA . LEU A 1 75 ? 12.140 -6.975 -11.883 1.00 79.00 75 LEU A CA 1
ATOM 611 C C . LEU A 1 75 ? 12.685 -5.646 -12.422 1.00 79.00 75 LEU A C 1
ATOM 613 O O . LEU A 1 75 ? 11.911 -4.751 -12.751 1.00 79.00 75 LEU A O 1
ATOM 617 N N . LEU A 1 76 ? 14.005 -5.538 -12.585 1.00 82.19 76 LEU A N 1
ATOM 618 C CA . LEU A 1 76 ? 14.630 -4.344 -13.160 1.00 82.19 76 LEU A CA 1
ATOM 619 C C . LEU A 1 76 ? 14.205 -4.114 -14.616 1.00 82.19 76 LEU A C 1
ATOM 621 O O . LEU A 1 76 ? 13.933 -2.981 -15.005 1.00 82.19 76 LEU A O 1
ATOM 625 N N . ILE A 1 77 ? 14.106 -5.175 -15.423 1.00 86.19 77 ILE A N 1
ATOM 626 C CA . ILE A 1 77 ? 13.598 -5.074 -16.800 1.00 86.19 77 ILE A CA 1
ATOM 627 C C . ILE A 1 77 ? 12.142 -4.603 -16.787 1.00 86.19 77 ILE A C 1
ATOM 629 O O . ILE A 1 77 ? 11.789 -3.722 -17.571 1.00 86.19 77 ILE A O 1
ATOM 633 N N . ILE A 1 78 ? 11.315 -5.155 -15.892 1.00 85.00 78 ILE A N 1
ATOM 634 C CA . ILE A 1 78 ? 9.911 -4.762 -15.745 1.00 85.00 78 ILE A CA 1
ATOM 635 C C . ILE A 1 78 ? 9.788 -3.269 -15.463 1.00 85.00 78 ILE A C 1
ATOM 637 O O . ILE A 1 78 ? 8.996 -2.585 -16.110 1.00 85.00 78 ILE A O 1
ATOM 641 N N . GLU A 1 79 ? 10.586 -2.772 -14.524 1.00 82.38 79 GLU A N 1
ATOM 642 C CA . GLU A 1 79 ? 10.616 -1.368 -14.137 1.00 82.38 79 GLU A CA 1
ATOM 643 C C . GLU A 1 79 ? 11.100 -0.475 -15.289 1.00 82.38 79 GLU A C 1
ATOM 645 O O . GLU A 1 79 ? 10.421 0.481 -15.667 1.00 82.38 79 GLU A O 1
ATOM 650 N N . LYS A 1 80 ? 12.237 -0.811 -15.917 1.00 84.50 80 LYS A N 1
ATOM 651 C CA . LYS A 1 80 ? 12.806 -0.024 -17.026 1.00 84.50 80 LYS A CA 1
ATOM 652 C C . LYS A 1 80 ? 11.890 0.021 -18.241 1.00 84.50 80 LYS A C 1
ATOM 654 O O . LYS A 1 80 ? 11.786 1.063 -18.892 1.00 84.50 80 LYS A O 1
ATOM 659 N N . LEU A 1 81 ? 11.215 -1.083 -18.551 1.00 85.62 81 LEU A N 1
ATOM 660 C CA . LEU A 1 81 ? 10.299 -1.175 -19.684 1.00 85.62 81 LEU A CA 1
ATOM 661 C C . LEU A 1 81 ? 8.865 -0.760 -19.341 1.00 85.62 81 LEU A C 1
ATOM 663 O O . LEU A 1 81 ? 8.117 -0.455 -20.262 1.00 85.62 81 LEU A O 1
ATOM 667 N N . ASP A 1 82 ? 8.532 -0.579 -18.062 1.00 83.69 82 ASP A N 1
ATOM 668 C CA . ASP A 1 82 ? 7.185 -0.262 -17.558 1.00 83.69 82 ASP A CA 1
ATOM 669 C C . ASP A 1 82 ? 6.120 -1.216 -18.134 1.00 83.69 82 ASP A C 1
ATOM 671 O O . ASP A 1 82 ? 5.163 -0.819 -18.794 1.00 83.69 82 ASP A O 1
ATOM 675 N N . ILE A 1 83 ? 6.355 -2.518 -17.943 1.00 80.06 83 ILE A N 1
ATOM 676 C CA . ILE A 1 83 ? 5.564 -3.625 -18.528 1.00 80.06 83 ILE A CA 1
ATOM 677 C C . ILE A 1 83 ? 4.756 -4.402 -17.493 1.00 80.06 83 ILE A C 1
ATOM 679 O O . ILE A 1 83 ? 4.315 -5.520 -17.754 1.00 80.06 83 ILE A O 1
ATOM 683 N N . VAL A 1 84 ? 4.580 -3.834 -16.301 1.00 76.50 84 VAL A N 1
ATOM 684 C CA . VAL A 1 84 ? 3.863 -4.493 -15.204 1.00 76.50 84 VAL A CA 1
ATOM 685 C C . VAL A 1 84 ? 2.472 -4.937 -15.670 1.00 76.50 84 VAL A C 1
ATOM 687 O O . VAL A 1 84 ? 2.110 -6.097 -15.504 1.00 76.50 84 VAL A O 1
ATOM 690 N N . SER A 1 85 ? 1.738 -4.054 -16.345 1.00 66.56 85 SER A N 1
ATOM 691 C CA . SER A 1 85 ? 0.391 -4.343 -16.842 1.00 66.56 85 SER A CA 1
ATOM 692 C C . SER A 1 85 ? 0.366 -5.332 -18.014 1.00 66.56 85 SER A C 1
ATOM 694 O O . SER A 1 85 ? -0.631 -6.016 -18.202 1.00 66.56 85 SER A O 1
ATOM 696 N N . ASP A 1 86 ? 1.437 -5.442 -18.812 1.00 74.25 86 ASP A N 1
ATOM 697 C CA . ASP A 1 86 ? 1.506 -6.437 -19.896 1.00 74.25 86 ASP A CA 1
ATOM 698 C C . ASP A 1 86 ? 1.680 -7.859 -19.354 1.00 74.25 86 ASP A C 1
ATOM 700 O O . ASP A 1 86 ? 1.160 -8.814 -19.925 1.00 74.25 86 ASP A O 1
ATOM 704 N N . LEU A 1 87 ? 2.447 -7.995 -18.271 1.00 73.88 87 LEU A N 1
ATOM 705 C CA . LEU A 1 87 ? 2.709 -9.279 -17.622 1.00 73.88 87 LEU A CA 1
ATOM 706 C C . LEU A 1 87 ? 1.576 -9.685 -16.689 1.00 73.88 87 LEU A C 1
ATOM 708 O O . LEU A 1 87 ? 1.294 -10.868 -16.516 1.00 73.88 87 LEU A O 1
ATOM 712 N N . PHE A 1 88 ? 0.923 -8.691 -16.101 1.00 71.62 88 PHE A N 1
ATOM 713 C CA . PHE A 1 88 ? -0.148 -8.878 -15.151 1.00 71.62 88 PHE A CA 1
ATOM 714 C C . PHE A 1 88 ? -1.329 -7.992 -15.582 1.00 71.62 88 PHE A C 1
ATOM 716 O O . PHE A 1 88 ? -1.534 -6.924 -15.016 1.00 71.62 88 PHE A O 1
ATOM 723 N N . PRO A 1 89 ? -2.125 -8.405 -16.587 1.00 57.56 89 PRO A N 1
ATOM 724 C CA . PRO A 1 89 ? -3.219 -7.593 -17.142 1.00 57.56 89 PRO A CA 1
ATOM 725 C C . PRO A 1 89 ? -4.310 -7.220 -16.127 1.00 57.56 89 PRO A C 1
ATOM 727 O O . PRO A 1 89 ? -5.029 -6.246 -16.328 1.00 57.56 89 PRO A O 1
ATOM 730 N N . ASN A 1 90 ? -4.389 -7.942 -15.005 1.00 48.44 90 ASN A N 1
ATOM 731 C CA . ASN A 1 90 ? -5.272 -7.627 -13.875 1.00 48.44 90 ASN A CA 1
ATOM 732 C C . ASN A 1 90 ? -4.558 -6.894 -12.722 1.00 48.44 90 ASN A C 1
ATOM 734 O O . ASN A 1 90 ? -5.154 -6.656 -11.674 1.00 48.44 90 ASN A O 1
ATOM 738 N N . TYR A 1 91 ? -3.282 -6.549 -12.884 1.00 50.59 91 TYR A N 1
ATOM 739 C CA . TYR A 1 91 ? -2.517 -5.780 -11.912 1.00 50.59 91 TYR A CA 1
ATOM 740 C C . TYR A 1 91 ? -2.694 -4.293 -12.193 1.00 50.59 91 TYR A C 1
ATOM 742 O O . TYR A 1 91 ? -2.225 -3.768 -13.202 1.00 50.59 91 TYR A O 1
ATOM 750 N N . ARG A 1 92 ? -3.344 -3.586 -11.269 1.00 47.12 92 ARG A N 1
ATOM 751 C CA . ARG A 1 92 ? -3.237 -2.129 -11.213 1.00 47.12 92 ARG A CA 1
ATOM 752 C C . ARG A 1 92 ? -1.940 -1.782 -10.497 1.00 47.12 92 ARG A C 1
ATOM 754 O O . ARG A 1 92 ? -1.730 -2.216 -9.368 1.00 47.12 92 ARG A O 1
ATOM 761 N N . LYS A 1 93 ? -1.086 -0.985 -11.145 1.00 44.72 93 LYS A N 1
ATOM 762 C CA . LYS A 1 93 ? -0.022 -0.239 -10.467 1.00 44.72 93 LYS A CA 1
ATOM 763 C C . LYS A 1 93 ? -0.734 0.772 -9.568 1.00 44.72 93 LYS A C 1
ATOM 765 O O . LYS A 1 93 ? -1.198 1.801 -10.036 1.00 44.72 93 LYS A O 1
ATOM 770 N N . VAL A 1 94 ? -0.958 0.367 -8.325 1.00 45.59 94 VAL A N 1
ATOM 771 C CA . VAL A 1 94 ? -1.487 1.207 -7.249 1.00 45.59 94 VAL A CA 1
ATOM 772 C C . VAL A 1 94 ? -0.458 2.326 -7.096 1.00 45.59 94 VAL A C 1
ATOM 774 O O . VAL A 1 94 ? 0.713 2.029 -6.850 1.00 45.59 94 VAL A O 1
ATOM 777 N N . ASP A 1 95 ? -0.828 3.581 -7.350 1.00 45.12 95 ASP A N 1
ATOM 778 C CA 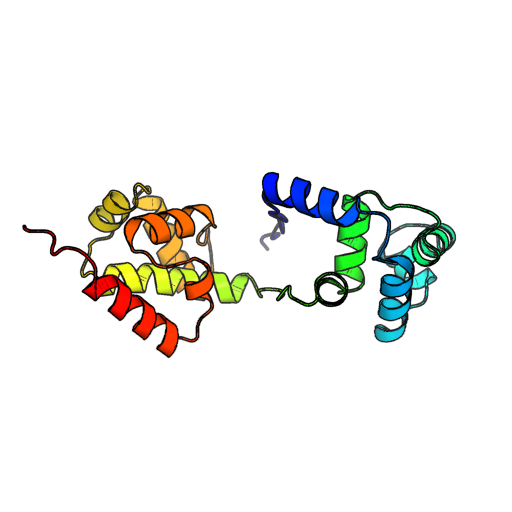. ASP A 1 95 ? 0.062 4.719 -7.107 1.00 45.12 95 ASP A CA 1
ATOM 779 C C . ASP A 1 95 ? 0.170 4.861 -5.587 1.00 45.12 95 ASP A C 1
ATOM 781 O O . ASP A 1 95 ? -0.548 5.617 -4.931 1.00 45.12 95 ASP A O 1
ATOM 785 N N . HIS A 1 96 ? 1.063 4.047 -5.020 1.00 51.72 96 HIS A N 1
ATOM 786 C CA . HIS A 1 96 ? 1.076 3.672 -3.611 1.00 51.72 96 HIS A CA 1
ATOM 787 C C . HIS A 1 96 ? 1.076 4.872 -2.660 1.00 51.72 96 HIS A C 1
ATOM 789 O O . HIS A 1 96 ? 0.555 4.764 -1.560 1.00 51.72 96 HIS A O 1
ATOM 795 N N . LEU A 1 97 ? 1.625 6.022 -3.058 1.00 47.47 97 LEU A N 1
ATOM 796 C CA . LEU A 1 97 ? 1.673 7.192 -2.184 1.00 47.47 97 LEU A CA 1
ATOM 797 C C . LEU A 1 97 ? 0.306 7.882 -2.039 1.00 47.47 97 LEU A C 1
ATOM 799 O O . LEU A 1 97 ? -0.091 8.206 -0.920 1.00 47.47 97 LEU A O 1
ATOM 803 N N . PHE A 1 98 ? -0.428 8.069 -3.143 1.00 50.09 98 PHE A N 1
ATOM 804 C CA . PHE A 1 98 ? -1.783 8.628 -3.089 1.00 50.09 98 PHE A CA 1
ATOM 805 C C . PHE A 1 98 ? -2.733 7.654 -2.393 1.00 50.09 98 PHE A C 1
ATOM 807 O O . PHE A 1 98 ? -3.531 8.065 -1.547 1.00 50.09 98 PHE A O 1
ATOM 814 N N . ASP A 1 99 ? -2.568 6.360 -2.665 1.00 71.81 99 ASP A N 1
ATOM 815 C CA . ASP A 1 99 ? -3.398 5.320 -2.071 1.00 71.81 99 ASP A CA 1
ATOM 816 C C . ASP A 1 99 ? -3.139 5.159 -0.564 1.00 71.81 99 ASP A C 1
ATOM 818 O O . ASP A 1 99 ? -4.089 4.984 0.198 1.00 71.81 99 ASP A O 1
ATOM 822 N N . LEU A 1 100 ? -1.898 5.312 -0.082 1.00 81.94 100 LEU A N 1
ATOM 823 C CA . LEU A 1 100 ? -1.593 5.221 1.353 1.00 81.94 100 LEU A CA 1
ATOM 824 C C . LEU A 1 100 ? -2.111 6.422 2.151 1.00 81.94 100 LEU A C 1
ATOM 826 O O . LEU A 1 100 ? -2.624 6.226 3.250 1.00 81.94 100 LEU A O 1
ATOM 830 N N . ILE A 1 101 ? -2.035 7.647 1.614 1.00 86.50 101 ILE A N 1
ATOM 831 C CA . ILE A 1 101 ? -2.585 8.836 2.292 1.00 86.50 101 ILE A CA 1
ATOM 832 C C . ILE A 1 101 ? -4.107 8.713 2.411 1.00 86.50 101 ILE A C 1
ATOM 834 O O . ILE A 1 101 ? -4.675 8.958 3.479 1.00 86.50 101 ILE A O 1
ATOM 838 N N . VAL A 1 102 ? -4.777 8.304 1.329 1.00 89.50 102 VAL A N 1
ATOM 839 C CA . VAL A 1 102 ? -6.226 8.058 1.338 1.00 89.50 102 VAL A CA 1
ATOM 840 C C . VAL A 1 102 ? -6.571 6.929 2.310 1.00 89.50 102 VAL A C 1
ATOM 842 O O . VAL A 1 102 ? -7.493 7.080 3.111 1.00 89.50 102 VAL A O 1
ATOM 845 N N . THR A 1 103 ? -5.800 5.841 2.311 1.00 90.81 103 THR A N 1
ATOM 846 C CA . THR A 1 103 ? -5.983 4.715 3.239 1.00 90.81 103 THR A CA 1
ATOM 847 C C . THR A 1 103 ? -5.847 5.165 4.694 1.00 90.81 103 THR A C 1
ATOM 849 O O . THR A 1 103 ? -6.732 4.881 5.494 1.00 90.81 103 THR A O 1
ATOM 852 N N . SER A 1 104 ? -4.819 5.943 5.040 1.00 94.19 104 SER A N 1
ATOM 853 C CA . SER A 1 104 ? -4.654 6.522 6.381 1.00 94.19 104 SER A CA 1
ATOM 854 C C . SER A 1 104 ? -5.858 7.352 6.821 1.00 94.19 104 SER A C 1
ATOM 856 O O . SER A 1 104 ? -6.376 7.162 7.922 1.00 94.19 104 SER A O 1
ATOM 858 N N . LYS A 1 105 ? -6.352 8.243 5.951 1.00 93.38 105 LYS A N 1
ATOM 859 C CA . LYS A 1 105 ? -7.552 9.046 6.239 1.00 93.38 105 LYS A CA 1
ATOM 860 C C . LYS A 1 105 ? -8.788 8.171 6.434 1.00 93.38 105 LYS A C 1
ATOM 862 O O . LYS A 1 105 ? -9.646 8.482 7.257 1.00 93.38 105 LYS A O 1
ATOM 867 N N . ARG A 1 106 ? -8.891 7.067 5.696 1.00 95.19 106 ARG A N 1
ATOM 868 C CA . ARG A 1 106 ? -9.987 6.100 5.831 1.00 95.19 106 ARG A CA 1
ATOM 869 C C . ARG A 1 106 ? -9.920 5.339 7.149 1.00 95.19 106 ARG A C 1
ATOM 871 O O . ARG A 1 106 ? -10.955 5.193 7.785 1.00 95.19 106 ARG A O 1
ATOM 878 N N . ILE A 1 107 ? -8.730 4.949 7.606 1.00 95.88 107 ILE A N 1
ATOM 879 C CA . ILE A 1 107 ? -8.530 4.352 8.937 1.00 95.88 107 ILE A CA 1
ATOM 880 C C . ILE A 1 107 ? -8.991 5.318 10.032 1.00 95.88 107 ILE A C 1
ATOM 882 O O . ILE A 1 107 ? -9.788 4.940 10.889 1.00 95.88 107 ILE A O 1
ATOM 886 N N . GLN A 1 108 ? -8.585 6.587 9.943 1.00 95.44 108 GLN A N 1
ATOM 887 C CA . GLN A 1 108 ? -9.084 7.632 10.839 1.00 95.44 108 GLN A CA 1
ATOM 888 C C . GLN A 1 108 ? -10.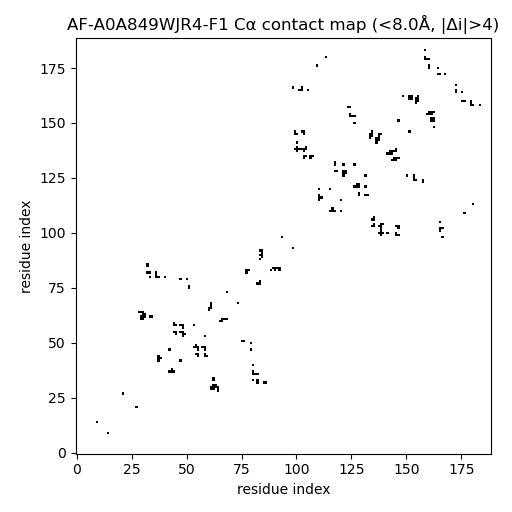614 7.774 10.763 1.00 95.44 108 GLN A C 1
ATOM 890 O O . GLN A 1 108 ? -11.281 7.888 11.789 1.00 95.44 108 GLN A O 1
ATOM 895 N N . SER A 1 109 ? -11.187 7.743 9.556 1.00 94.06 109 SER A N 1
ATOM 896 C CA . SER A 1 109 ? -12.637 7.867 9.355 1.00 94.06 109 SER A CA 1
ATOM 897 C C . SER A 1 109 ? -13.406 6.719 10.009 1.00 94.06 109 SER A C 1
ATOM 899 O O . SER A 1 109 ? -14.436 6.969 10.624 1.00 94.06 109 SER A O 1
ATOM 901 N N . ILE A 1 110 ? -12.892 5.484 9.936 1.00 95.12 110 ILE A N 1
ATOM 902 C CA . ILE A 1 110 ? -13.466 4.324 10.635 1.00 95.12 110 ILE A CA 1
ATOM 903 C C . ILE A 1 110 ? -13.543 4.616 12.135 1.00 95.12 110 ILE A C 1
ATOM 905 O O . ILE A 1 110 ? -14.624 4.549 12.717 1.00 95.12 110 ILE A O 1
ATOM 909 N N . ARG A 1 111 ? -12.420 5.015 12.747 1.00 95.81 111 ARG A N 1
ATOM 910 C CA . ARG A 1 111 ? -12.363 5.333 14.178 1.00 95.81 111 ARG A CA 1
ATOM 911 C C . ARG A 1 111 ? -13.351 6.436 14.568 1.00 95.81 111 ARG A C 1
ATOM 913 O O . ARG A 1 111 ? -14.047 6.310 15.573 1.00 95.81 111 ARG A O 1
ATOM 920 N N . LEU A 1 112 ? -13.404 7.517 13.788 1.00 93.69 112 LEU A N 1
ATOM 921 C CA . LEU A 1 112 ? -14.282 8.655 14.066 1.00 93.69 112 LEU A CA 1
ATOM 922 C C . LEU A 1 112 ? -15.764 8.302 13.899 1.00 93.69 112 LEU A C 1
ATOM 924 O O . LEU A 1 112 ? -16.571 8.717 14.725 1.00 93.69 112 LEU A O 1
ATOM 928 N N . MET A 1 113 ? -16.132 7.513 12.885 1.00 90.69 113 MET A N 1
ATOM 929 C CA . MET A 1 113 ? -17.519 7.065 12.693 1.00 90.69 113 MET A CA 1
ATOM 930 C C . MET A 1 113 ? -17.977 6.081 13.772 1.00 90.69 113 MET A C 1
ATOM 932 O O . MET A 1 113 ? -19.162 6.031 14.082 1.00 90.69 113 MET A O 1
ATOM 936 N N . LEU A 1 114 ? -17.043 5.343 14.369 1.00 90.56 114 LEU A N 1
ATOM 937 C CA . LEU A 1 114 ? -17.284 4.510 15.546 1.00 90.56 114 LEU A CA 1
ATOM 938 C C . LEU A 1 114 ? -17.264 5.303 16.867 1.00 90.56 114 LEU A C 1
ATOM 940 O O . LEU A 1 114 ? -17.421 4.705 17.928 1.00 90.56 114 LEU A O 1
ATOM 944 N N . ALA A 1 115 ? -17.038 6.622 16.818 1.00 93.06 115 ALA A N 1
ATOM 945 C CA . ALA A 1 115 ? -16.897 7.496 17.984 1.00 93.06 115 ALA A CA 1
ATOM 946 C C . ALA A 1 115 ? -15.845 7.008 19.003 1.00 93.06 115 ALA A C 1
ATOM 948 O O . ALA A 1 115 ? -16.013 7.150 20.212 1.00 93.06 115 ALA A O 1
ATOM 949 N N . MET A 1 116 ? -14.741 6.427 18.520 1.00 93.06 116 MET A N 1
ATOM 950 C CA . MET A 1 116 ? -13.701 5.862 19.381 1.00 93.06 116 MET A CA 1
ATOM 951 C C . MET A 1 116 ? -12.509 6.801 19.569 1.00 93.06 116 MET A C 1
ATOM 953 O O . MET A 1 116 ? -11.991 7.421 18.632 1.00 93.06 116 MET A O 1
ATOM 957 N N . GLU A 1 117 ? -11.996 6.834 20.795 1.00 96.50 117 GLU A N 1
ATOM 958 C CA . GLU A 1 117 ? -10.664 7.363 21.070 1.00 96.50 117 GLU A CA 1
ATOM 959 C C . GLU A 1 117 ? -9.583 6.450 20.478 1.00 96.50 117 GLU A C 1
ATOM 961 O O . GLU A 1 117 ? -9.782 5.244 20.315 1.00 96.50 117 GLU A O 1
ATOM 966 N N . ILE A 1 118 ? -8.410 7.018 20.181 1.00 96.62 118 ILE A N 1
ATOM 967 C CA . ILE A 1 118 ? -7.291 6.280 19.570 1.00 96.62 118 ILE A CA 1
ATOM 968 C C . ILE A 1 118 ? -6.909 5.057 20.409 1.00 96.62 118 ILE A C 1
ATOM 970 O O . ILE A 1 118 ? -6.687 3.987 19.850 1.00 96.62 118 ILE A O 1
ATOM 974 N N . LYS A 1 119 ? -6.889 5.196 21.739 1.00 97.06 119 LYS A N 1
ATOM 975 C CA . LYS A 1 119 ? -6.555 4.106 22.658 1.00 97.06 119 LYS A CA 1
ATOM 976 C C . LYS A 1 119 ? -7.526 2.926 22.533 1.00 97.06 119 LYS A C 1
ATOM 978 O O . LYS A 1 119 ? -7.085 1.816 22.257 1.00 97.06 119 LYS A O 1
ATOM 983 N N . LYS A 1 120 ? -8.838 3.175 22.638 1.00 96.19 120 LYS A N 1
ATOM 984 C CA . LYS A 1 120 ? -9.888 2.142 22.511 1.00 96.19 120 LYS A CA 1
ATOM 985 C C . LYS A 1 120 ? -9.864 1.475 21.132 1.00 96.19 120 LYS A C 1
ATOM 987 O O . LYS A 1 120 ? -10.004 0.262 21.022 1.00 96.19 120 LYS A O 1
ATOM 992 N N . PHE A 1 121 ? -9.640 2.260 20.078 1.00 96.88 121 PHE A N 1
ATOM 993 C CA . PHE A 1 121 ? -9.537 1.745 18.712 1.00 96.88 121 PHE A CA 1
ATOM 994 C C . PHE A 1 121 ? -8.313 0.839 18.518 1.00 96.88 121 PHE A C 1
ATOM 996 O O . PHE A 1 121 ? -8.415 -0.234 17.928 1.00 96.88 121 PHE A O 1
ATOM 1003 N N . ALA A 1 122 ? -7.161 1.244 19.058 1.00 97.25 122 ALA A N 1
ATOM 1004 C CA . ALA A 1 122 ? -5.936 0.455 19.033 1.00 97.25 122 ALA A CA 1
ATOM 1005 C C . ALA A 1 122 ? -6.094 -0.865 19.812 1.00 97.25 122 ALA A C 1
ATOM 1007 O O . ALA A 1 122 ? -5.708 -1.923 19.311 1.00 97.25 122 ALA A O 1
ATOM 1008 N N . GLU A 1 123 ? -6.730 -0.814 20.989 1.00 96.56 123 GLU A N 1
ATOM 1009 C CA . GLU A 1 123 ? -7.052 -1.988 21.810 1.00 96.56 123 GLU A CA 1
ATOM 1010 C C . GLU A 1 123 ? -7.944 -2.986 21.059 1.00 96.56 123 GLU A C 1
ATOM 1012 O O . GLU A 1 123 ? -7.611 -4.169 21.013 1.00 96.56 123 GLU A O 1
ATOM 1017 N N . GLN A 1 124 ? -9.018 -2.523 20.404 1.00 94.81 124 GLN A N 1
ATOM 1018 C CA . GLN A 1 124 ? -9.894 -3.400 19.614 1.00 94.81 124 GLN A CA 1
ATOM 1019 C C . GLN A 1 124 ? -9.170 -4.075 18.448 1.00 94.81 124 GLN A C 1
ATOM 1021 O O . GLN A 1 124 ? -9.394 -5.252 18.180 1.00 94.81 124 GLN A O 1
ATOM 1026 N N . LEU A 1 125 ? -8.276 -3.349 17.776 1.00 94.62 125 LEU A N 1
ATOM 1027 C CA . LEU A 1 125 ? -7.483 -3.889 16.671 1.00 94.62 125 LEU A CA 1
ATOM 1028 C C . LEU A 1 125 ? -6.349 -4.817 17.134 1.00 94.62 125 LEU A C 1
ATOM 1030 O O . LEU A 1 125 ? -5.746 -5.515 16.314 1.00 94.62 125 LEU A O 1
ATOM 1034 N N . GLY A 1 126 ? -5.996 -4.800 18.423 1.00 95.94 126 GLY A N 1
ATOM 1035 C CA . GLY A 1 126 ? -4.765 -5.415 18.913 1.00 95.94 126 GLY A CA 1
ATOM 1036 C C . GLY A 1 126 ? -3.513 -4.797 18.276 1.00 95.94 126 GLY A C 1
ATOM 1037 O O . GLY A 1 126 ? -2.556 -5.514 17.974 1.00 95.94 126 GLY A O 1
ATOM 1038 N N . ILE A 1 127 ? -3.538 -3.483 18.026 1.00 94.50 127 ILE A N 1
ATOM 1039 C CA . ILE A 1 127 ? -2.431 -2.688 17.472 1.00 94.50 127 ILE A CA 1
ATOM 1040 C C . ILE A 1 127 ? -1.937 -1.710 18.547 1.00 94.50 127 ILE A C 1
ATOM 1042 O O . ILE A 1 127 ? -2.685 -1.284 19.418 1.00 94.50 127 ILE A O 1
ATOM 1046 N N . ASN A 1 128 ? -0.655 -1.341 18.507 1.00 95.75 128 ASN A N 1
ATOM 1047 C CA . ASN A 1 128 ? -0.103 -0.334 19.415 1.00 95.75 128 ASN A CA 1
ATOM 1048 C C . ASN A 1 128 ? -0.725 1.059 19.160 1.00 95.75 128 ASN A C 1
ATOM 1050 O O . ASN A 1 128 ? -0.808 1.502 18.017 1.00 95.75 128 ASN A O 1
ATOM 1054 N N . GLU A 1 129 ? -1.095 1.789 20.216 1.00 97.38 129 GLU A N 1
ATOM 1055 C CA . GLU A 1 129 ? -1.674 3.140 20.113 1.00 97.38 129 GLU A CA 1
ATOM 1056 C C . GLU A 1 129 ? -0.797 4.113 19.303 1.00 97.38 129 GLU A C 1
ATOM 1058 O O . GLU A 1 129 ? -1.300 4.850 18.453 1.00 97.38 129 GLU A O 1
ATOM 1063 N N . THR A 1 130 ? 0.522 4.087 19.512 1.00 96.25 130 THR A N 1
ATOM 1064 C CA . THR A 1 130 ? 1.486 4.912 18.769 1.00 96.25 130 THR A CA 1
ATOM 1065 C C . THR A 1 130 ? 1.445 4.600 17.277 1.00 96.25 130 THR A C 1
ATOM 1067 O O . THR A 1 130 ? 1.485 5.517 16.462 1.00 96.25 130 THR A O 1
ATOM 1070 N N . ARG A 1 131 ? 1.275 3.325 16.906 1.00 95.06 131 ARG A N 1
ATOM 1071 C CA . ARG A 1 131 ? 1.177 2.915 15.501 1.00 95.06 131 ARG A CA 1
ATOM 1072 C C . ARG A 1 131 ? -0.065 3.502 14.827 1.00 95.06 131 ARG A C 1
ATOM 1074 O O . ARG A 1 131 ? 0.026 3.960 13.692 1.00 95.06 131 ARG A O 1
ATOM 1081 N N . ILE A 1 132 ? -1.204 3.542 15.523 1.00 96.94 132 ILE A N 1
ATOM 1082 C CA . ILE A 1 132 ? -2.414 4.201 15.008 1.00 96.94 132 ILE A CA 1
ATOM 1083 C C . ILE A 1 132 ? -2.183 5.708 14.843 1.00 96.94 132 ILE A C 1
ATOM 1085 O O . ILE A 1 132 ? -2.533 6.259 13.800 1.00 96.94 132 ILE A O 1
ATOM 1089 N N . LYS A 1 133 ? -1.539 6.371 15.816 1.00 95.88 133 LYS A N 1
ATOM 1090 C CA . LYS A 1 133 ? -1.196 7.802 15.709 1.00 95.88 133 LYS A CA 1
ATOM 1091 C C . LYS A 1 133 ? -0.332 8.091 14.484 1.00 95.88 133 LYS A C 1
ATOM 1093 O O . LYS A 1 133 ? -0.663 8.987 13.718 1.00 95.88 133 LYS A O 1
ATOM 1098 N N . GLU A 1 134 ? 0.721 7.307 14.260 1.00 94.31 134 GLU A N 1
ATOM 1099 C CA . GLU A 1 134 ? 1.597 7.447 13.088 1.00 94.31 134 GLU A CA 1
ATOM 1100 C C . GLU A 1 134 ? 0.829 7.310 11.767 1.00 94.31 134 GLU A C 1
ATOM 1102 O O . GLU A 1 134 ? 1.020 8.113 10.854 1.00 94.31 134 GLU A O 1
ATOM 1107 N N . ILE A 1 135 ? -0.069 6.323 11.676 1.00 94.81 135 ILE A N 1
ATOM 1108 C CA . ILE A 1 135 ? -0.905 6.099 10.491 1.00 94.81 135 ILE A CA 1
ATOM 1109 C C . ILE A 1 135 ? -1.816 7.305 10.231 1.00 94.81 135 ILE A C 1
ATOM 1111 O O . ILE A 1 135 ? -1.905 7.760 9.087 1.00 94.81 135 ILE A O 1
ATOM 1115 N N . GLU A 1 136 ? -2.490 7.830 11.258 1.00 94.88 136 GLU A N 1
ATOM 1116 C CA . GLU A 1 136 ? -3.370 8.996 11.103 1.00 94.88 136 GLU A CA 1
ATOM 1117 C C . GLU A 1 136 ? -2.581 10.266 10.766 1.00 94.88 136 GLU A C 1
ATOM 1119 O O . GLU A 1 136 ? -2.982 11.024 9.880 1.00 94.88 136 GLU A O 1
ATOM 1124 N N . GLU A 1 137 ? -1.424 10.474 11.400 1.00 93.00 137 GLU A N 1
ATOM 1125 C CA . GLU A 1 137 ? -0.532 11.594 11.095 1.00 93.00 137 GLU A CA 1
ATOM 1126 C C . GLU A 1 137 ? -0.010 11.542 9.657 1.00 93.00 137 GLU A C 1
ATOM 1128 O O . GLU A 1 137 ? 0.020 12.578 8.986 1.00 93.00 137 GLU A O 1
ATOM 1133 N N . PHE A 1 138 ? 0.328 10.351 9.150 1.00 89.25 138 PHE A N 1
ATOM 1134 C CA . PHE A 1 138 ? 0.703 10.156 7.750 1.00 89.25 138 PHE A CA 1
ATOM 1135 C C . PHE A 1 138 ? -0.420 10.595 6.801 1.00 89.25 138 PHE A C 1
ATOM 1137 O O . PHE A 1 138 ? -0.161 11.249 5.792 1.00 89.25 138 PHE A O 1
ATOM 1144 N N . GLY A 1 139 ? -1.681 10.316 7.146 1.00 87.62 139 GLY A N 1
ATOM 1145 C CA . GLY A 1 139 ? -2.841 10.762 6.368 1.00 87.62 139 GLY A CA 1
ATOM 1146 C C . GLY A 1 139 ? -2.971 12.285 6.274 1.00 87.62 139 GLY A C 1
ATOM 1147 O O . GLY A 1 139 ? -3.520 12.793 5.297 1.00 87.62 139 GLY A O 1
ATOM 1148 N N . VAL A 1 140 ? -2.456 13.024 7.258 1.00 86.31 140 VAL A N 1
ATOM 1149 C CA . VAL A 1 140 ? -2.489 14.494 7.281 1.00 86.31 140 VAL A CA 1
ATOM 1150 C C . VAL A 1 140 ? -1.256 15.093 6.609 1.00 86.31 140 VAL A C 1
ATOM 1152 O O . VAL A 1 140 ? -1.388 15.980 5.768 1.00 86.31 140 VAL A O 1
ATOM 1155 N N . LYS A 1 141 ? -0.065 14.623 6.989 1.00 84.25 141 LYS A N 1
ATOM 1156 C CA . LYS A 1 141 ? 1.218 15.236 6.614 1.00 84.25 141 LYS A CA 1
ATOM 1157 C C . LYS A 1 141 ? 1.806 14.658 5.324 1.00 84.25 141 LYS A C 1
ATOM 1159 O O . LYS A 1 141 ? 2.626 15.313 4.696 1.00 84.25 141 LYS A O 1
ATOM 1164 N N . GLY A 1 142 ? 1.417 13.441 4.937 1.00 79.38 142 GLY A N 1
ATOM 1165 C CA . GLY A 1 142 ? 2.041 12.696 3.836 1.00 79.38 142 GLY A CA 1
ATOM 1166 C C . GLY A 1 142 ? 3.480 12.246 4.124 1.00 79.38 142 GLY A C 1
ATOM 1167 O O . GLY A 1 142 ? 4.166 11.765 3.226 1.00 79.38 142 GLY A O 1
ATOM 1168 N N . GLU A 1 143 ? 3.941 12.401 5.366 1.00 72.56 143 GLU A N 1
ATOM 1169 C CA . GLU A 1 143 ? 5.290 12.072 5.824 1.00 72.56 143 GLU A CA 1
ATOM 1170 C C . GLU A 1 143 ? 5.217 11.076 6.986 1.00 72.56 143 GLU A C 1
ATOM 1172 O O . GLU A 1 143 ? 4.291 11.125 7.797 1.00 72.56 143 GLU A O 1
ATOM 1177 N N . GLY A 1 144 ? 6.196 10.171 7.075 1.00 73.88 144 GLY A N 1
ATOM 1178 C CA . GLY A 1 144 ? 6.244 9.122 8.098 1.00 73.88 144 GLY A CA 1
ATOM 1179 C C . GLY A 1 144 ? 5.798 7.749 7.588 1.00 73.88 144 GLY A C 1
ATOM 1180 O O . GLY A 1 144 ? 5.892 7.455 6.396 1.00 73.88 144 GLY A O 1
ATOM 1181 N N . ALA A 1 145 ? 5.359 6.885 8.505 1.00 78.81 145 ALA A N 1
ATOM 1182 C CA . ALA A 1 145 ? 5.019 5.498 8.209 1.00 78.81 145 ALA A CA 1
ATOM 1183 C C . ALA A 1 145 ? 3.504 5.315 8.031 1.00 78.81 145 ALA A C 1
ATOM 1185 O O . ALA A 1 145 ? 2.767 5.192 9.007 1.00 78.81 145 ALA A O 1
ATOM 1186 N N . GLY A 1 146 ? 3.055 5.233 6.777 1.00 87.38 146 GLY A N 1
ATOM 1187 C CA . GLY A 1 146 ? 1.678 4.869 6.440 1.00 87.38 146 GLY A CA 1
ATOM 1188 C C . GLY A 1 146 ? 1.295 3.439 6.861 1.00 87.38 146 GLY A C 1
ATOM 1189 O O . GLY A 1 146 ? 2.130 2.683 7.377 1.00 87.38 146 GLY A O 1
ATOM 1190 N N . PRO A 1 147 ? 0.030 3.045 6.651 1.00 90.50 147 PRO A N 1
ATOM 1191 C CA . PRO A 1 147 ? -0.478 1.741 7.050 1.00 90.50 147 PRO A CA 1
ATOM 1192 C C . PRO A 1 147 ? 0.178 0.622 6.241 1.00 90.50 147 PRO A C 1
ATOM 1194 O O . PRO A 1 147 ? 0.416 0.739 5.039 1.00 90.50 147 PRO A O 1
ATOM 1197 N N . SER A 1 148 ? 0.462 -0.481 6.919 1.00 86.56 148 SER A N 1
ATOM 1198 C CA . SER A 1 148 ? 0.927 -1.726 6.322 1.00 86.56 148 SER A CA 1
ATOM 1199 C C . SER A 1 148 ? -0.258 -2.630 5.991 1.00 86.56 148 SER A C 1
ATOM 1201 O O . SER A 1 148 ? -1.371 -2.433 6.474 1.00 86.56 148 SER A O 1
ATOM 1203 N N . TYR A 1 149 ? -0.019 -3.679 5.205 1.00 80.50 149 TYR A N 1
ATOM 1204 C CA . TYR A 1 149 ? -1.058 -4.670 4.925 1.00 80.50 149 TYR A CA 1
ATOM 1205 C C . TYR A 1 149 ? -1.541 -5.398 6.190 1.00 80.50 149 TYR A C 1
ATOM 1207 O O . TYR A 1 149 ? -2.729 -5.667 6.308 1.00 80.50 149 TYR A O 1
ATOM 1215 N N . LEU A 1 150 ? -0.647 -5.644 7.156 1.00 80.81 150 LEU A N 1
ATOM 1216 C CA . LEU A 1 150 ? -1.003 -6.256 8.441 1.00 80.81 150 LEU A CA 1
ATOM 1217 C C . LEU A 1 150 ? -1.971 -5.371 9.238 1.00 80.81 150 LEU A C 1
ATOM 1219 O O . LEU A 1 150 ? -2.896 -5.884 9.860 1.00 80.81 150 LEU A O 1
ATOM 1223 N N . ASP A 1 151 ? -1.800 -4.046 9.176 1.00 90.75 151 ASP A N 1
ATOM 1224 C CA . ASP A 1 151 ? -2.732 -3.105 9.809 1.00 90.75 151 ASP A CA 1
ATOM 1225 C C . ASP A 1 151 ? -4.135 -3.224 9.175 1.00 90.75 151 ASP A C 1
ATOM 1227 O O . ASP A 1 151 ? -5.145 -3.213 9.877 1.00 90.75 151 ASP A O 1
ATOM 1231 N N . LEU A 1 152 ? -4.207 -3.406 7.849 1.00 91.06 152 LEU A N 1
ATOM 1232 C CA . LEU A 1 152 ? -5.474 -3.595 7.132 1.00 91.06 152 LEU A CA 1
ATOM 1233 C C . LEU A 1 152 ? -6.115 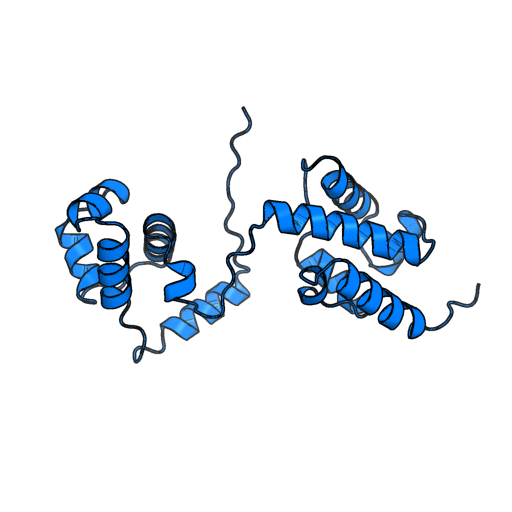-4.963 7.403 1.00 91.06 152 LEU A C 1
ATOM 1235 O O . LEU A 1 152 ? -7.338 -5.043 7.481 1.00 91.06 152 LEU A O 1
ATOM 1239 N N . GLU A 1 153 ? -5.324 -6.027 7.567 1.00 86.69 153 GLU A N 1
ATOM 1240 C CA . GLU A 1 153 ? -5.837 -7.345 7.973 1.00 86.69 153 GLU A CA 1
ATOM 1241 C C . GLU A 1 153 ? -6.489 -7.278 9.357 1.00 86.69 153 GLU A C 1
ATOM 1243 O O . GLU A 1 153 ? -7.608 -7.751 9.525 1.00 86.69 153 GLU A O 1
ATOM 1248 N N . LYS A 1 154 ? -5.866 -6.589 10.322 1.00 93.44 154 LYS A N 1
ATOM 1249 C CA . LYS A 1 154 ? -6.468 -6.370 11.648 1.00 93.44 154 LYS A CA 1
ATOM 1250 C C . LYS A 1 154 ? -7.798 -5.623 11.574 1.00 93.44 154 LYS A C 1
ATOM 1252 O O . LYS A 1 154 ? -8.741 -5.977 12.281 1.00 93.44 154 LYS A O 1
ATOM 1257 N N . ILE A 1 155 ? -7.894 -4.615 10.706 1.00 93.75 155 ILE A N 1
ATOM 1258 C CA . ILE A 1 155 ? -9.147 -3.887 10.468 1.00 93.75 155 ILE A CA 1
ATOM 1259 C C . ILE A 1 155 ? -10.202 -4.797 9.837 1.00 93.75 155 ILE A C 1
ATOM 1261 O O . ILE A 1 155 ? -11.364 -4.740 10.234 1.00 93.75 155 ILE A O 1
ATOM 1265 N N . GLN A 1 156 ? -9.818 -5.652 8.890 1.00 91.56 156 GLN A N 1
ATOM 1266 C CA . GLN A 1 156 ? -10.732 -6.625 8.302 1.00 91.56 156 GLN A CA 1
ATOM 1267 C C . GLN A 1 156 ? -11.256 -7.605 9.349 1.00 91.56 156 GLN A C 1
ATOM 1269 O O . GLN A 1 156 ? -12.461 -7.834 9.412 1.00 91.56 156 GLN A O 1
ATOM 1274 N N . ASP A 1 157 ? -10.374 -8.158 10.173 1.00 92.19 157 ASP A N 1
ATOM 1275 C CA . ASP A 1 157 ? -10.745 -9.156 11.175 1.00 92.19 157 ASP A CA 1
ATOM 1276 C C . ASP A 1 157 ? -11.652 -8.560 12.261 1.00 92.19 157 ASP A C 1
ATOM 1278 O O . ASP A 1 157 ? -12.553 -9.235 12.754 1.00 92.19 157 ASP A O 1
ATOM 1282 N N . THR A 1 158 ? -11.454 -7.281 12.598 1.00 93.94 158 THR A N 1
ATOM 1283 C CA . THR A 1 158 ? -12.204 -6.592 13.662 1.00 93.94 158 THR A CA 1
ATOM 1284 C C . THR A 1 158 ? -13.515 -5.984 13.158 1.00 93.94 158 THR A C 1
ATOM 1286 O O . THR A 1 158 ? -14.550 -6.099 13.809 1.00 93.94 158 THR A O 1
ATOM 1289 N N . PHE A 1 159 ? -13.487 -5.330 11.994 1.00 91.62 159 PHE A N 1
ATOM 1290 C CA . PHE A 1 159 ? -14.590 -4.507 11.481 1.00 91.62 159 PHE A CA 1
ATOM 1291 C C . PHE A 1 159 ? -15.232 -5.062 10.201 1.00 91.62 159 PHE A C 1
ATOM 1293 O O . PHE A 1 159 ? -16.205 -4.503 9.697 1.00 91.62 159 PHE A O 1
ATOM 1300 N N . GLY A 1 160 ? -14.692 -6.143 9.633 1.00 91.00 160 GLY A N 1
ATOM 1301 C CA . GLY A 1 160 ? -15.180 -6.738 8.386 1.00 91.00 160 GLY A CA 1
ATOM 1302 C C . GLY A 1 160 ? -14.883 -5.916 7.127 1.00 91.00 160 GLY A C 1
ATOM 1303 O O . GLY A 1 160 ? -15.431 -6.221 6.068 1.00 91.00 160 GLY A O 1
ATOM 1304 N N . ILE A 1 161 ? -14.049 -4.874 7.222 1.00 90.88 161 ILE A N 1
ATOM 1305 C CA . ILE A 1 161 ? -13.693 -3.985 6.105 1.00 90.88 161 ILE A CA 1
ATOM 1306 C C . ILE A 1 161 ? -12.465 -4.554 5.398 1.00 90.88 161 ILE A C 1
ATOM 1308 O O . ILE A 1 161 ? -11.379 -4.616 5.972 1.00 90.88 161 ILE A O 1
ATOM 1312 N N . LYS A 1 162 ? -12.615 -4.973 4.144 1.00 89.44 162 LYS A N 1
ATOM 1313 C CA . LYS A 1 162 ? -11.548 -5.656 3.408 1.00 89.44 162 LYS A CA 1
ATOM 1314 C C . LYS A 1 162 ? -10.487 -4.659 2.938 1.00 89.44 162 LYS A C 1
ATOM 1316 O O . LYS A 1 162 ? -10.831 -3.535 2.573 1.00 89.44 162 LYS A O 1
ATOM 1321 N N . PRO A 1 163 ? -9.213 -5.071 2.791 1.00 85.00 163 PRO A N 1
ATOM 1322 C CA . PRO A 1 163 ? -8.177 -4.225 2.199 1.00 85.00 163 PRO A CA 1
ATOM 1323 C C . PRO A 1 163 ? -8.551 -3.669 0.815 1.00 85.00 163 PRO A C 1
ATOM 1325 O O . PRO A 1 163 ? -8.167 -2.557 0.473 1.00 85.00 163 PRO A O 1
ATOM 1328 N N . SER A 1 164 ? -9.335 -4.410 0.022 1.00 81.81 164 SER A N 1
ATOM 1329 C CA . SER A 1 164 ? -9.848 -3.938 -1.271 1.00 81.81 164 SER A CA 1
ATOM 1330 C C . SER A 1 164 ? -10.831 -2.772 -1.151 1.00 81.81 164 SER A C 1
ATOM 1332 O O . SER A 1 164 ? -10.921 -1.965 -2.073 1.00 81.81 164 SER A O 1
ATOM 1334 N N . ASP A 1 165 ? -11.552 -2.664 -0.034 1.00 86.50 165 ASP A N 1
ATOM 1335 C CA . ASP A 1 165 ? -12.571 -1.631 0.167 1.00 86.50 165 ASP A CA 1
ATOM 1336 C C . ASP A 1 165 ? -11.918 -0.248 0.323 1.00 86.50 165 ASP A C 1
ATOM 1338 O O . ASP A 1 165 ? -12.481 0.769 -0.076 1.00 86.50 165 ASP A O 1
ATOM 1342 N N . PHE A 1 166 ? -10.663 -0.203 0.782 1.00 88.00 166 PHE A N 1
ATOM 1343 C CA . PHE A 1 166 ? -9.857 1.018 0.841 1.00 88.00 166 PHE A CA 1
ATOM 1344 C C . PHE A 1 166 ? -9.494 1.592 -0.533 1.00 88.00 166 PHE A C 1
ATOM 1346 O O . PHE A 1 166 ? -9.014 2.722 -0.584 1.00 88.00 166 PHE A O 1
ATOM 1353 N N . LEU A 1 167 ? -9.781 0.885 -1.631 1.00 83.19 167 LEU A N 1
ATOM 1354 C CA . LEU A 1 167 ? -9.585 1.357 -3.007 1.00 83.19 167 LEU A CA 1
ATOM 1355 C C . LEU A 1 167 ? -10.880 1.850 -3.676 1.00 83.19 167 LEU A C 1
ATOM 1357 O O . LEU A 1 167 ? -10.846 2.289 -4.824 1.00 83.19 167 LEU A O 1
ATOM 1361 N N . LEU A 1 168 ? -12.021 1.770 -2.984 1.00 83.38 168 LEU A N 1
ATOM 1362 C CA . LEU A 1 168 ? -13.308 2.258 -3.490 1.00 83.38 168 LEU A CA 1
ATOM 1363 C C . LEU A 1 168 ? -13.303 3.783 -3.659 1.00 83.38 168 LEU A C 1
ATOM 1365 O O . LEU A 1 168 ? -12.461 4.470 -3.074 1.00 83.38 168 LEU A O 1
ATOM 1369 N N . SER A 1 169 ? -14.266 4.346 -4.392 1.00 85.38 169 SER A N 1
ATOM 1370 C CA . SER A 1 169 ? -14.514 5.792 -4.329 1.00 85.38 169 SER A CA 1
ATOM 1371 C C . SER A 1 169 ? -14.911 6.219 -2.905 1.00 85.38 169 SER A C 1
ATOM 1373 O O . SER A 1 169 ? -15.244 5.389 -2.059 1.00 85.38 169 SER A O 1
ATOM 1375 N N . ASN A 1 170 ? -14.850 7.517 -2.594 1.00 83.38 170 ASN A N 1
ATOM 1376 C CA . ASN A 1 170 ? -15.198 7.989 -1.246 1.00 83.38 170 ASN A CA 1
ATOM 1377 C C . ASN A 1 170 ? -16.648 7.665 -0.870 1.00 83.38 170 ASN A C 1
ATOM 1379 O O . ASN A 1 170 ? -16.903 7.264 0.262 1.00 83.38 170 ASN A O 1
ATOM 1383 N N . GLU A 1 171 ? -17.577 7.801 -1.813 1.00 85.44 171 GLU A N 1
ATOM 1384 C CA . GLU A 1 171 ? -18.989 7.494 -1.588 1.00 85.44 171 GLU A CA 1
ATOM 1385 C C . GLU A 1 171 ? -19.198 5.998 -1.317 1.00 85.44 171 GLU A C 1
ATOM 1387 O O . GLU A 1 171 ? -19.795 5.621 -0.308 1.00 85.44 171 GLU A O 1
ATOM 1392 N N . GLU A 1 172 ? -18.624 5.139 -2.161 1.00 87.50 172 GLU A N 1
ATOM 1393 C CA . GLU A 1 172 ? -18.693 3.683 -1.998 1.00 87.50 172 GLU A CA 1
ATOM 1394 C C . GLU A 1 172 ? -18.024 3.214 -0.698 1.00 87.50 172 GLU A C 1
ATOM 1396 O O . GLU A 1 172 ? -18.538 2.316 -0.029 1.00 87.50 172 GLU A O 1
ATOM 1401 N N . PHE A 1 173 ? -16.904 3.831 -0.305 1.00 90.38 173 PHE A N 1
ATOM 1402 C CA . PHE A 1 173 ? -16.232 3.519 0.955 1.00 90.38 173 PHE A CA 1
ATOM 1403 C C . PHE A 1 173 ? -17.113 3.863 2.162 1.00 90.38 173 PHE A C 1
ATOM 1405 O O . PHE A 1 173 ? -17.267 3.032 3.055 1.00 90.38 173 PHE A O 1
ATOM 1412 N N . ILE A 1 174 ? -17.744 5.043 2.176 1.00 88.88 174 ILE A N 1
ATOM 1413 C CA . ILE A 1 174 ? -18.661 5.449 3.254 1.00 88.88 174 ILE A CA 1
ATOM 1414 C C . ILE A 1 174 ? -19.862 4.496 3.331 1.00 88.88 174 ILE A C 1
ATOM 1416 O O . ILE A 1 174 ? -20.235 4.059 4.421 1.00 88.88 174 ILE A O 1
ATOM 1420 N N . GLN A 1 175 ? -20.437 4.109 2.189 1.00 89.50 175 GLN A N 1
ATOM 1421 C CA . GLN A 1 175 ? -21.525 3.125 2.145 1.00 89.50 175 GLN A CA 1
ATOM 1422 C C . GLN A 1 175 ? -21.075 1.741 2.636 1.00 89.50 175 GLN 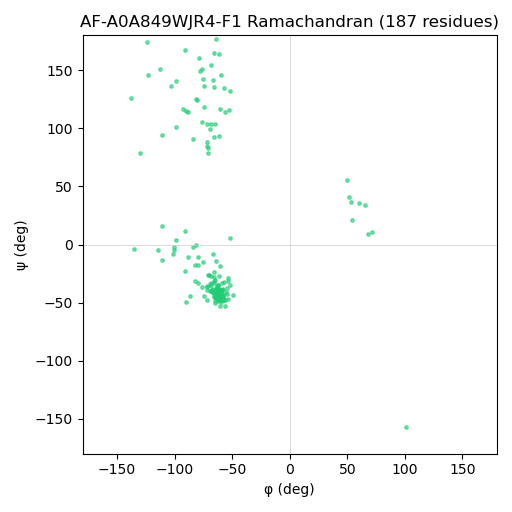A C 1
ATOM 1424 O O . GLN A 1 175 ? -21.830 1.029 3.302 1.00 89.50 175 GLN A O 1
ATOM 1429 N N . CYS A 1 176 ? -19.846 1.330 2.315 1.00 89.19 176 CYS A N 1
ATOM 1430 C CA . CYS A 1 176 ? -19.261 0.101 2.838 1.00 89.19 176 CYS A CA 1
ATOM 1431 C C . CYS A 1 176 ? -19.122 0.160 4.361 1.00 89.19 176 CYS A C 1
ATOM 1433 O O . CYS A 1 176 ? -19.595 -0.739 5.053 1.00 89.19 176 CYS A O 1
ATOM 1435 N N . LEU A 1 177 ? -18.560 1.252 4.874 1.00 90.06 177 LEU A N 1
ATOM 1436 C CA . LEU A 1 177 ? -18.356 1.475 6.298 1.00 90.06 177 LEU A CA 1
ATOM 1437 C C . LEU A 1 177 ? -19.680 1.470 7.074 1.00 90.06 177 LEU A C 1
ATOM 1439 O O . LEU A 1 177 ? -19.806 0.735 8.048 1.00 90.06 177 LEU A O 1
ATOM 1443 N N . ALA A 1 178 ? -20.704 2.185 6.601 1.00 89.06 178 ALA A N 1
ATOM 1444 C CA . ALA A 1 178 ? -22.029 2.193 7.227 1.00 89.06 178 ALA A CA 1
ATOM 1445 C C . ALA A 1 178 ? -22.664 0.787 7.300 1.00 89.06 178 ALA A C 1
ATOM 1447 O O . ALA A 1 178 ? -23.272 0.413 8.308 1.00 89.06 178 ALA A O 1
ATOM 1448 N N . ARG A 1 179 ? -22.489 -0.033 6.253 1.00 89.69 179 ARG A N 1
ATOM 1449 C CA . ARG A 1 179 ? -22.956 -1.431 6.242 1.00 89.69 179 ARG A CA 1
ATOM 1450 C C . ARG A 1 179 ? -22.189 -2.329 7.208 1.00 89.69 179 ARG A C 1
ATOM 1452 O O . ARG A 1 179 ? -22.774 -3.282 7.711 1.00 89.69 179 ARG A O 1
ATOM 1459 N N . CYS A 1 180 ? -20.903 -2.073 7.430 1.00 87.44 180 CYS A N 1
ATOM 1460 C CA . CYS A 1 180 ? -20.119 -2.811 8.417 1.00 87.44 180 CYS A CA 1
ATOM 1461 C C . CYS A 1 180 ? -20.532 -2.421 9.838 1.00 87.44 180 CYS A C 1
ATOM 1463 O O . CYS A 1 180 ? -20.844 -3.303 10.631 1.00 87.44 180 CYS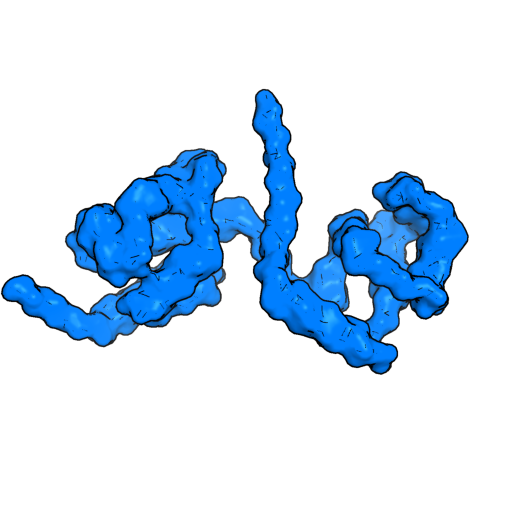 A O 1
ATOM 1465 N N . ILE A 1 181 ? -20.634 -1.117 10.119 1.00 85.69 181 ILE A N 1
ATOM 1466 C CA . ILE A 1 181 ? -21.007 -0.582 11.438 1.00 85.69 181 ILE A CA 1
ATOM 1467 C C . ILE A 1 181 ? -22.395 -1.079 11.867 1.00 85.69 181 ILE A C 1
ATOM 1469 O O . ILE A 1 181 ? -22.550 -1.569 12.978 1.00 85.69 181 ILE A O 1
ATOM 1473 N N . SER A 1 182 ? -23.387 -1.045 10.971 1.00 84.75 182 SER A N 1
ATOM 1474 C CA . SER A 1 182 ? -24.755 -1.525 11.264 1.00 84.75 182 SER A CA 1
ATOM 1475 C C . SER A 1 182 ? -24.867 -3.023 11.567 1.00 84.75 182 SER A C 1
ATOM 1477 O O . SER A 1 182 ? -25.904 -3.470 12.048 1.00 84.75 182 SER A O 1
ATOM 1479 N N . LYS A 1 183 ? -23.831 -3.812 11.265 1.00 82.81 183 LYS A N 1
ATOM 1480 C CA . LYS A 1 183 ? -23.778 -5.252 11.554 1.00 82.81 183 LYS A CA 1
ATOM 1481 C C . LYS A 1 183 ? -22.960 -5.579 12.796 1.00 82.81 183 LYS A C 1
ATOM 1483 O O . LYS A 1 183 ? -22.877 -6.752 13.157 1.00 82.81 183 LYS A O 1
ATOM 1488 N N . MET A 1 184 ? -22.316 -4.586 13.404 1.00 78.62 184 MET A N 1
ATOM 1489 C CA . MET A 1 184 ? -21.539 -4.820 14.610 1.00 78.62 184 MET A CA 1
ATOM 1490 C C . MET A 1 184 ? -22.504 -5.011 15.779 1.00 78.62 184 MET A C 1
ATOM 1492 O O . MET A 1 184 ? -23.487 -4.273 15.866 1.00 78.62 184 MET A O 1
ATOM 1496 N N . PRO A 1 185 ? -22.261 -5.996 16.657 1.00 66.88 185 PRO A N 1
ATOM 1497 C CA . PRO A 1 185 ? -23.031 -6.106 17.885 1.00 66.88 185 PRO A CA 1
ATOM 1498 C C . PRO A 1 185 ? -22.893 -4.790 18.657 1.00 66.88 185 PRO A C 1
ATOM 1500 O O . PRO A 1 185 ? -21.788 -4.246 18.750 1.00 66.88 185 PRO A O 1
ATOM 1503 N N . GLU A 1 186 ? -24.007 -4.257 19.164 1.00 61.31 186 GLU A N 1
ATOM 1504 C CA . GLU A 1 186 ? -23.960 -3.133 20.096 1.00 61.31 186 GLU A CA 1
ATOM 1505 C C . GLU A 1 186 ? -23.081 -3.575 21.269 1.00 61.31 186 GLU A C 1
ATOM 1507 O O . GLU A 1 186 ? -23.391 -4.544 21.961 1.00 61.31 186 GLU A O 1
ATOM 1512 N N . ASN A 1 187 ? -21.920 -2.938 21.428 1.00 52.25 187 ASN A N 1
ATOM 1513 C CA . ASN A 1 187 ? -21.109 -3.154 22.614 1.00 52.25 187 ASN A CA 1
ATOM 1514 C C . ASN A 1 187 ? -21.888 -2.513 23.764 1.00 52.25 187 ASN A C 1
ATOM 1516 O O . ASN A 1 187 ? -21.877 -1.289 23.882 1.00 52.25 187 ASN A O 1
ATOM 1520 N N . GLU A 1 188 ? -22.609 -3.333 24.532 1.00 40.66 188 GLU A N 1
ATOM 1521 C CA . GLU A 1 188 ? -23.206 -2.940 25.808 1.00 40.66 188 GLU A CA 1
ATOM 1522 C C . GLU A 1 188 ? -22.095 -2.326 26.680 1.00 40.66 188 GLU A C 1
ATOM 1524 O O . GLU A 1 188 ? -21.093 -2.985 26.977 1.00 40.66 188 GLU A O 1
ATOM 1529 N N . GLU A 1 189 ? -22.234 -1.033 26.988 1.00 41.78 189 GLU A N 1
ATOM 1530 C CA . GLU A 1 189 ? -21.482 -0.344 28.048 1.00 41.78 189 GLU A CA 1
ATOM 1531 C C . GLU A 1 189 ? -21.955 -0.788 29.434 1.00 41.78 189 GLU A C 1
ATOM 1533 O O . GLU A 1 189 ? -23.186 -0.924 29.629 1.00 41.78 189 GLU A O 1
#

Radius of gyration: 21.69 Å; Cα contacts (8 Å, |Δi|>4): 156; chains: 1; bounding box: 50×39×58 Å

pLDDT: mean 77.53, std 20.53, range [26.12, 97.38]

Sequence (189 aa):
MAKLKTEFFISEKKVENSEKILQNKNDVHLGKVFAKALKRKDWTQKQLADAMGVSPATVSEWINDRKINKWKTFLLIIEKLDIVSDLFPNYRKVDHLFDLIVTSKRIQSIRLMLAMEIKKFAEQLGINETRIKEIEEFGVKGEGAGPSYLDLEKIQDTFGIKPSDFLLSNEEFIQCLARCISKMPENEE